Protein AF-A0A9P8G0B7-F1 (afdb_monomer_lite)

Structure (mmCIF, N/CA/C/O backbone):
data_AF-A0A9P8G0B7-F1
#
_entry.id   AF-A0A9P8G0B7-F1
#
loop_
_atom_site.group_PDB
_atom_site.id
_atom_site.type_symbol
_atom_site.label_atom_id
_atom_site.label_alt_id
_atom_site.label_comp_id
_atom_site.label_asym_id
_atom_site.label_entity_id
_atom_site.label_seq_id
_atom_site.pdbx_PDB_ins_code
_atom_site.Cartn_x
_atom_site.Cartn_y
_atom_site.Cartn_z
_atom_site.occupancy
_atom_site.B_iso_or_equiv
_atom_site.auth_seq_id
_atom_site.auth_comp_id
_atom_site.auth_asym_id
_atom_site.auth_atom_id
_atom_site.pdbx_PDB_model_num
ATOM 1 N N . MET A 1 1 ? -13.217 -4.165 30.197 1.00 53.03 1 MET A N 1
ATOM 2 C CA . MET A 1 1 ? -13.256 -5.219 29.160 1.00 53.03 1 MET A CA 1
ATOM 3 C C . MET A 1 1 ? -12.301 -4.813 28.051 1.00 53.03 1 MET A C 1
ATOM 5 O O . MET A 1 1 ? -12.336 -3.654 27.659 1.00 53.03 1 MET A O 1
ATOM 9 N N . SER A 1 2 ? -11.406 -5.694 27.603 1.00 69.19 2 SER A N 1
ATOM 10 C CA . SER A 1 2 ? -10.550 -5.412 26.444 1.00 69.19 2 SER A CA 1
ATOM 11 C C . SER A 1 2 ? -11.399 -5.455 25.176 1.00 69.19 2 SER A C 1
ATOM 13 O O . SER A 1 2 ? -12.037 -6.472 24.906 1.00 69.19 2 SER A O 1
ATOM 15 N N . SER A 1 3 ? -11.426 -4.368 24.407 1.00 84.19 3 SER A N 1
ATOM 16 C CA . SER A 1 3 ? -12.080 -4.363 23.096 1.00 84.19 3 SER A CA 1
ATOM 17 C C . SER A 1 3 ? -11.370 -5.341 22.157 1.00 84.19 3 SER A C 1
ATOM 19 O O . SER A 1 3 ? -10.137 -5.367 22.107 1.00 84.19 3 SER A O 1
ATOM 21 N N . ASN A 1 4 ? -12.148 -6.126 21.413 1.00 93.31 4 ASN A N 1
ATOM 22 C CA . ASN A 1 4 ? -11.648 -7.049 20.399 1.00 93.31 4 ASN A CA 1
ATOM 23 C C . ASN A 1 4 ? -11.944 -6.470 19.013 1.00 93.31 4 ASN A C 1
ATOM 25 O O . ASN A 1 4 ? -13.099 -6.188 18.697 1.00 93.31 4 ASN A O 1
ATOM 29 N N . TYR A 1 5 ? -10.908 -6.307 18.194 1.00 95.62 5 TYR A N 1
ATOM 30 C CA . TYR A 1 5 ? -11.020 -5.828 16.820 1.00 95.62 5 TYR A CA 1
ATOM 31 C C . TYR A 1 5 ? -10.616 -6.935 15.850 1.00 95.62 5 TYR A C 1
ATOM 33 O O . TYR A 1 5 ? -9.530 -7.506 15.966 1.00 95.62 5 TYR A O 1
ATOM 41 N N . ILE A 1 6 ? -11.477 -7.213 14.874 1.00 96.44 6 ILE A N 1
ATOM 42 C CA . ILE A 1 6 ? -11.182 -8.131 13.774 1.00 96.44 6 ILE A CA 1
ATOM 43 C C . ILE A 1 6 ? -10.944 -7.299 12.517 1.00 96.44 6 ILE A C 1
ATOM 45 O O . ILE A 1 6 ? -11.766 -6.461 12.152 1.00 96.44 6 ILE A O 1
ATOM 49 N N . ILE A 1 7 ? -9.816 -7.537 11.856 1.00 95.69 7 ILE A N 1
ATOM 50 C CA . ILE A 1 7 ? -9.450 -6.911 10.587 1.00 95.69 7 ILE A CA 1
ATOM 51 C C . ILE A 1 7 ? -9.528 -7.973 9.501 1.00 95.69 7 ILE A C 1
ATOM 53 O O . ILE A 1 7 ? -8.850 -8.998 9.578 1.00 95.69 7 ILE A O 1
ATOM 57 N N . LEU A 1 8 ? -10.340 -7.707 8.482 1.00 94.81 8 LEU A N 1
ATOM 58 C CA . LEU A 1 8 ? -10.469 -8.565 7.311 1.00 94.81 8 LEU A CA 1
ATOM 59 C C . LEU A 1 8 ? -9.550 -8.046 6.199 1.00 94.81 8 LEU A C 1
ATOM 61 O O . LEU A 1 8 ? -9.791 -6.988 5.621 1.00 94.81 8 LEU A O 1
ATOM 65 N N . GLY A 1 9 ? -8.496 -8.804 5.905 1.00 88.69 9 GLY A N 1
ATOM 66 C CA . GLY A 1 9 ? -7.496 -8.497 4.884 1.00 88.69 9 GLY A CA 1
ATOM 67 C C . GLY A 1 9 ? -6.169 -7.991 5.455 1.00 88.69 9 GLY A C 1
ATOM 68 O O . GLY A 1 9 ? -6.122 -7.063 6.258 1.00 88.69 9 GLY A O 1
ATOM 69 N N . ALA A 1 10 ? -5.067 -8.576 4.982 1.00 87.94 10 ALA A N 1
ATOM 70 C CA . ALA A 1 10 ? -3.701 -8.224 5.379 1.00 87.94 10 ALA A CA 1
ATOM 71 C C . ALA A 1 10 ? -2.973 -7.386 4.315 1.00 87.94 10 ALA A C 1
ATOM 73 O O . ALA A 1 10 ? -1.750 -7.405 4.224 1.00 87.94 10 ALA A O 1
ATOM 74 N N . GLY A 1 11 ? -3.720 -6.646 3.492 1.00 86.31 11 GLY A N 1
ATOM 75 C CA . GLY A 1 11 ? -3.125 -5.659 2.594 1.00 86.31 11 GLY A CA 1
ATOM 76 C C . GLY A 1 11 ? -2.693 -4.391 3.330 1.00 86.31 11 GLY A C 1
ATOM 77 O O . GLY A 1 11 ? -3.005 -4.213 4.508 1.00 86.31 11 GLY A O 1
ATOM 78 N N . VAL A 1 12 ? -2.033 -3.471 2.621 1.00 89.00 12 VAL A N 1
ATOM 79 C CA . VAL A 1 12 ? -1.516 -2.217 3.207 1.00 89.00 12 VAL A CA 1
ATOM 80 C C . VAL A 1 12 ? -2.553 -1.460 4.051 1.00 89.00 12 VAL A C 1
ATOM 82 O O . VAL A 1 12 ? -2.238 -1.025 5.152 1.00 89.00 12 VAL A O 1
ATOM 85 N N . ILE A 1 13 ? -3.807 -1.364 3.597 1.00 93.06 13 ILE A N 1
ATOM 86 C CA . ILE A 1 13 ? -4.880 -0.694 4.349 1.00 93.06 13 ILE A CA 1
ATOM 87 C C . ILE A 1 13 ? -5.195 -1.428 5.659 1.00 93.06 13 ILE A C 1
ATOM 89 O O . ILE A 1 13 ? -5.290 -0.797 6.713 1.00 93.06 13 ILE A O 1
ATOM 93 N N . GLY A 1 14 ? -5.329 -2.756 5.613 1.00 92.62 14 GLY A N 1
ATOM 94 C CA . GLY A 1 14 ? -5.649 -3.574 6.783 1.00 92.62 14 GLY A CA 1
ATOM 95 C C . GLY A 1 14 ? -4.531 -3.557 7.824 1.00 92.62 14 GLY A C 1
ATOM 96 O O . GLY A 1 14 ? -4.787 -3.313 9.002 1.00 92.62 14 GLY A O 1
ATOM 97 N N . LEU A 1 15 ? -3.276 -3.717 7.390 1.00 91.81 15 LEU A N 1
ATOM 98 C CA . LEU A 1 15 ? -2.115 -3.692 8.286 1.00 91.81 15 LEU A CA 1
ATOM 99 C C . LEU A 1 15 ? -1.885 -2.308 8.896 1.00 91.81 15 LEU A C 1
ATOM 101 O O . LEU A 1 15 ? -1.647 -2.203 10.097 1.00 91.81 15 LEU A O 1
ATOM 105 N N . THR A 1 16 ? -2.019 -1.238 8.113 1.00 94.06 16 THR A N 1
ATOM 106 C CA . THR A 1 16 ? -1.919 0.126 8.647 1.00 94.06 16 THR A CA 1
ATOM 107 C C . THR A 1 16 ? -3.057 0.434 9.621 1.00 94.06 16 THR A C 1
ATOM 109 O O . THR A 1 16 ? -2.824 1.051 10.659 1.00 94.06 16 THR A O 1
ATOM 112 N N . THR A 1 17 ? -4.270 -0.070 9.366 1.00 96.25 17 THR A N 1
ATOM 113 C CA . THR A 1 17 ? -5.387 0.026 10.322 1.00 96.25 17 THR A CA 1
ATOM 114 C C . THR A 1 17 ? -5.081 -0.720 11.621 1.00 96.25 17 THR A C 1
ATOM 116 O O . THR A 1 17 ? -5.352 -0.200 12.701 1.00 96.25 17 THR A O 1
ATOM 119 N N . ALA A 1 18 ? -4.451 -1.897 11.545 1.00 94.31 18 ALA A N 1
ATOM 120 C CA . ALA A 1 18 ? -4.008 -2.641 12.724 1.00 94.31 18 ALA A CA 1
ATOM 121 C C . ALA A 1 18 ? -3.001 -1.845 13.565 1.00 94.31 18 ALA A C 1
ATOM 123 O O . ALA A 1 18 ? -3.106 -1.810 14.792 1.00 94.31 18 ALA A O 1
ATOM 124 N N . LEU A 1 19 ? -2.041 -1.186 12.910 1.00 93.50 19 LEU A N 1
ATOM 125 C CA . LEU A 1 19 ? -1.044 -0.346 13.575 1.00 93.50 19 LEU A CA 1
ATOM 126 C C . LEU A 1 19 ? -1.683 0.875 14.243 1.00 93.50 19 LEU A C 1
ATOM 128 O O . LEU A 1 19 ? -1.360 1.182 15.391 1.00 93.50 19 LEU A O 1
ATOM 132 N N . GLU A 1 20 ? -2.618 1.537 13.565 1.00 95.19 20 GLU A N 1
ATOM 133 C CA . GLU A 1 20 ? -3.355 2.671 14.127 1.00 95.19 20 GLU A CA 1
ATOM 134 C C . GLU A 1 20 ? -4.206 2.244 15.336 1.00 95.19 20 GLU A C 1
ATOM 136 O O . GLU A 1 20 ? -4.153 2.882 16.391 1.00 95.19 20 GLU A O 1
ATOM 141 N N . LEU A 1 21 ? -4.924 1.118 15.239 1.00 93.88 21 LEU A N 1
ATOM 142 C CA . LEU A 1 21 ? -5.675 0.541 16.358 1.00 93.88 21 LEU A CA 1
ATOM 143 C C . LEU A 1 21 ? -4.764 0.209 17.540 1.00 93.88 21 LEU A C 1
ATOM 145 O O . LEU A 1 21 ? -5.082 0.576 18.669 1.00 93.88 21 LEU A O 1
ATOM 149 N N . ARG A 1 22 ? -3.615 -0.434 17.295 1.00 92.94 22 ARG A N 1
ATOM 150 C CA . ARG A 1 22 ? -2.640 -0.756 18.348 1.00 92.94 22 ARG A CA 1
ATOM 151 C C . ARG A 1 22 ? -2.104 0.508 19.016 1.00 92.94 22 ARG A C 1
ATOM 153 O O . ARG A 1 22 ? -1.918 0.506 20.229 1.00 92.94 22 ARG A O 1
ATOM 160 N N . SER A 1 23 ? -1.877 1.574 18.248 1.00 90.75 23 SER A N 1
ATOM 161 C CA . SER A 1 23 ? -1.390 2.851 18.773 1.00 90.75 23 SER A CA 1
ATOM 162 C C . SER A 1 23 ? -2.405 3.541 19.684 1.00 90.75 23 SER A C 1
ATOM 164 O O . SER A 1 23 ? -1.998 4.181 20.650 1.00 90.75 23 SER A O 1
ATOM 166 N N . ARG A 1 24 ? -3.707 3.455 19.383 1.00 91.94 24 ARG A N 1
ATOM 167 C CA . ARG A 1 24 ? -4.757 4.137 20.165 1.00 91.94 24 ARG A CA 1
ATOM 168 C C . ARG A 1 24 ? -5.366 3.283 21.268 1.00 91.94 24 ARG A C 1
ATOM 170 O O . ARG A 1 24 ? -5.800 3.809 22.287 1.00 91.94 24 ARG A O 1
ATOM 177 N N . PHE A 1 25 ? -5.393 1.972 21.070 1.00 92.69 25 PHE A N 1
ATOM 178 C CA . PHE A 1 25 ? -5.964 0.996 21.989 1.00 92.69 25 PHE A CA 1
ATOM 179 C C . PHE A 1 25 ? -4.909 -0.074 22.312 1.00 92.69 25 PHE A C 1
ATOM 181 O O . PHE A 1 25 ? -5.046 -1.227 21.890 1.00 92.69 25 PHE A O 1
ATOM 188 N N . PRO A 1 26 ? -3.846 0.268 23.064 1.00 90.25 26 PRO A N 1
ATOM 189 C CA . PRO A 1 26 ? -2.697 -0.618 23.284 1.00 90.25 26 PRO A CA 1
ATOM 190 C C . PRO A 1 26 ? -3.070 -1.945 23.957 1.00 90.25 26 PRO A C 1
ATOM 192 O O . PRO A 1 26 ? -2.433 -2.964 23.692 1.00 90.25 26 PRO A O 1
ATOM 195 N N . HIS A 1 27 ? -4.138 -1.946 24.761 1.00 92.00 27 HIS A N 1
ATOM 196 C CA . HIS A 1 27 ? -4.658 -3.115 25.478 1.00 92.00 27 HIS A CA 1
ATOM 197 C C . HIS A 1 27 ? -5.744 -3.893 24.718 1.00 92.00 27 HIS A C 1
ATOM 199 O O . HIS A 1 27 ? -6.325 -4.823 25.271 1.00 92.00 27 HIS A O 1
ATOM 205 N N . SER A 1 28 ? -6.057 -3.510 23.477 1.00 91.88 28 SER A N 1
ATOM 206 C CA . SER A 1 28 ? -7.007 -4.260 22.651 1.00 91.88 28 SER A CA 1
ATOM 207 C C . SER A 1 28 ? -6.381 -5.530 22.073 1.00 91.88 28 SER A C 1
ATOM 209 O O . SER A 1 28 ? -5.167 -5.604 21.823 1.00 91.88 28 SER A O 1
ATOM 211 N N . THR A 1 29 ? -7.231 -6.525 21.827 1.00 95.06 29 THR A N 1
ATOM 212 C CA . THR A 1 29 ? -6.875 -7.685 21.007 1.00 95.06 29 THR A CA 1
ATOM 213 C C . THR A 1 29 ? -7.195 -7.349 19.561 1.00 95.06 29 THR A C 1
ATOM 215 O O . THR A 1 29 ? -8.313 -6.939 19.251 1.00 95.06 29 THR A O 1
ATOM 218 N N . ILE A 1 30 ? -6.213 -7.509 18.677 1.00 95.19 30 ILE A N 1
ATOM 219 C CA . ILE A 1 30 ? -6.364 -7.252 17.244 1.00 95.19 30 ILE A CA 1
ATOM 220 C C . ILE A 1 30 ? -6.083 -8.561 16.521 1.00 95.19 30 ILE A C 1
ATOM 222 O O . ILE A 1 30 ? -4.962 -9.067 16.584 1.00 95.19 30 ILE A O 1
ATOM 226 N N . THR A 1 31 ? -7.093 -9.086 15.838 1.00 95.25 31 THR A N 1
ATOM 227 C CA . THR A 1 31 ? -7.001 -10.314 15.048 1.00 95.25 31 THR A CA 1
ATOM 228 C C . THR A 1 31 ? -7.092 -9.960 13.574 1.00 95.25 31 THR A C 1
ATOM 230 O O . THR A 1 31 ? -8.053 -9.325 13.146 1.00 95.25 31 THR A O 1
ATOM 233 N N . ILE A 1 32 ? -6.100 -10.373 12.789 1.00 92.50 32 ILE A N 1
ATOM 234 C CA . ILE A 1 32 ? -6.101 -10.195 11.335 1.00 92.50 32 ILE A CA 1
ATOM 235 C C . ILE A 1 32 ? -6.491 -11.529 10.708 1.00 92.50 32 ILE A C 1
ATOM 237 O O . ILE A 1 32 ? -5.832 -12.539 10.942 1.00 92.50 32 ILE A O 1
ATOM 241 N N . ILE A 1 33 ? -7.556 -11.522 9.912 1.00 93.81 33 ILE A N 1
ATOM 242 C CA . ILE A 1 33 ? -8.016 -12.671 9.135 1.00 93.81 33 ILE A CA 1
ATOM 243 C C . ILE A 1 33 ? -7.852 -12.309 7.666 1.00 93.81 33 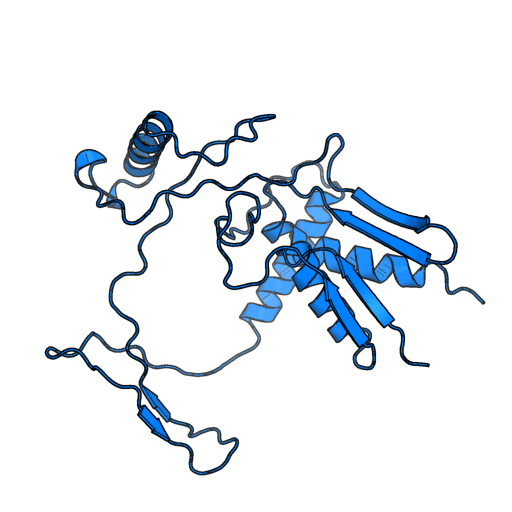ILE A C 1
ATOM 245 O O . ILE A 1 33 ? -8.423 -11.330 7.188 1.00 93.81 33 ILE A O 1
ATOM 249 N N . ALA A 1 34 ? -7.055 -13.080 6.939 1.00 90.88 34 ALA A N 1
ATOM 250 C CA . ALA A 1 34 ? -6.794 -12.833 5.532 1.00 90.88 34 ALA A CA 1
ATOM 251 C C . ALA A 1 34 ? -6.522 -14.144 4.799 1.00 90.88 34 ALA A C 1
ATOM 253 O O . ALA A 1 34 ? -6.026 -15.098 5.392 1.00 90.88 34 ALA A O 1
ATOM 254 N N . ARG A 1 35 ? -6.820 -14.163 3.496 1.00 89.00 35 ARG A N 1
ATOM 255 C CA . ARG A 1 35 ? -6.457 -15.276 2.607 1.00 89.00 35 ARG A CA 1
ATOM 256 C C . ARG A 1 35 ? -4.941 -15.395 2.422 1.00 89.00 35 ARG A C 1
ATOM 258 O O . ARG A 1 35 ? -4.442 -16.501 2.279 1.00 89.00 35 ARG A O 1
ATOM 265 N N . PHE A 1 36 ? -4.250 -14.257 2.428 1.00 84.31 36 PHE A N 1
ATOM 266 C CA . PHE A 1 36 ? -2.805 -14.136 2.250 1.00 84.31 36 PHE A CA 1
ATOM 267 C C . PHE A 1 36 ? -2.236 -13.199 3.312 1.00 84.31 36 PHE A C 1
ATOM 269 O O . PHE A 1 36 ? -2.905 -12.242 3.713 1.00 84.31 36 PHE A O 1
ATOM 276 N N . LEU A 1 37 ? -1.010 -13.462 3.744 1.00 83.12 37 LEU A N 1
ATOM 277 C CA . LEU A 1 37 ? -0.269 -12.717 4.753 1.00 83.12 37 LEU A CA 1
ATOM 278 C C . LEU A 1 37 ? 1.019 -12.118 4.161 1.00 83.12 37 LEU A C 1
ATOM 280 O O . LEU A 1 37 ? 1.443 -12.481 3.062 1.00 83.12 37 LEU A O 1
ATOM 284 N N . PRO A 1 38 ? 1.669 -11.159 4.850 1.00 76.38 38 PRO A N 1
ATOM 285 C CA . PRO A 1 38 ? 2.981 -10.667 4.440 1.00 76.38 38 PRO A CA 1
ATOM 286 C C . PRO A 1 38 ? 3.981 -11.812 4.233 1.00 76.38 38 PRO A C 1
ATOM 288 O O . PRO A 1 38 ? 4.254 -12.570 5.158 1.00 76.38 38 PRO A O 1
ATOM 291 N N . GLY A 1 39 ? 4.531 -11.909 3.022 1.00 73.00 39 GLY A N 1
ATOM 292 C CA . GLY A 1 39 ? 5.408 -13.006 2.599 1.00 73.00 39 GLY A CA 1
ATOM 293 C C . GLY A 1 39 ? 4.811 -13.847 1.470 1.00 73.00 39 GLY A C 1
ATOM 294 O O . GLY A 1 39 ? 5.564 -14.319 0.619 1.00 73.00 39 GLY A O 1
ATOM 295 N N . ASP A 1 40 ? 3.482 -13.945 1.400 1.00 72.44 40 ASP A N 1
ATOM 296 C CA . ASP A 1 40 ? 2.787 -14.648 0.321 1.00 72.44 40 ASP A CA 1
ATOM 297 C C . ASP A 1 40 ? 2.840 -13.858 -0.992 1.00 72.44 40 ASP A C 1
ATOM 299 O O . ASP A 1 40 ? 2.918 -12.624 -1.002 1.00 72.44 40 ASP A O 1
ATOM 303 N N . ARG A 1 41 ? 2.772 -14.575 -2.118 1.00 75.62 41 ARG A N 1
ATOM 304 C CA . ARG A 1 41 ? 2.745 -14.005 -3.470 1.00 75.62 41 ARG A CA 1
ATOM 305 C C . ARG A 1 41 ? 1.587 -14.607 -4.254 1.00 75.62 41 ARG A C 1
ATOM 307 O O . ARG A 1 41 ? 1.567 -15.810 -4.477 1.00 75.62 41 ARG A O 1
ATOM 314 N N . ASP A 1 42 ? 0.653 -13.762 -4.673 1.00 80.00 42 ASP A N 1
ATOM 315 C CA . ASP A 1 42 ? -0.507 -14.144 -5.483 1.00 80.00 42 ASP A CA 1
ATOM 316 C C . ASP A 1 42 ? -0.994 -12.924 -6.278 1.00 80.00 42 ASP A C 1
ATOM 318 O O . ASP A 1 42 ? -0.908 -11.798 -5.782 1.00 80.00 42 ASP A O 1
ATOM 322 N N . ALA A 1 43 ? -1.500 -13.110 -7.498 1.00 76.06 43 ALA A N 1
ATOM 323 C CA . ALA A 1 43 ? -1.964 -12.001 -8.341 1.00 76.06 43 ALA A CA 1
ATOM 324 C C . ALA A 1 43 ? -3.154 -11.235 -7.725 1.00 76.06 43 ALA A C 1
ATOM 326 O O . ALA A 1 43 ? -3.305 -10.023 -7.916 1.00 76.06 43 ALA A O 1
ATOM 327 N N . THR A 1 44 ? -3.977 -11.923 -6.929 1.00 81.56 44 THR A N 1
ATOM 328 C CA . THR A 1 44 ? -5.112 -11.345 -6.194 1.00 81.56 44 THR A CA 1
ATOM 329 C C . THR A 1 44 ? -4.701 -10.719 -4.857 1.00 81.56 44 THR A C 1
ATOM 331 O O . THR A 1 44 ? -5.497 -10.022 -4.224 1.00 81.56 44 THR A O 1
ATOM 334 N N . TYR A 1 45 ? -3.443 -10.897 -4.441 1.00 80.62 45 TYR A N 1
ATOM 335 C CA . TYR A 1 45 ? -2.840 -10.199 -3.314 1.00 80.62 45 TYR A CA 1
ATOM 336 C C . TYR A 1 45 ? -1.907 -9.102 -3.824 1.00 80.62 45 TYR A C 1
ATOM 338 O O . TYR A 1 45 ? -0.720 -9.308 -4.009 1.00 80.62 45 TYR A O 1
ATOM 346 N N . THR A 1 46 ? -2.431 -7.898 -4.046 1.00 72.81 46 THR A N 1
ATOM 347 C CA . THR A 1 46 ? -1.704 -6.792 -4.707 1.00 72.81 46 THR A CA 1
ATOM 348 C C . THR A 1 46 ? -0.518 -6.241 -3.908 1.00 72.81 46 THR A C 1
ATOM 350 O O . THR A 1 46 ? 0.337 -5.550 -4.458 1.00 72.81 46 THR A O 1
ATOM 353 N N . SER A 1 47 ? -0.481 -6.482 -2.596 1.00 72.81 47 SER A N 1
ATOM 354 C CA . SER A 1 47 ? 0.445 -5.797 -1.679 1.00 72.81 47 SER A CA 1
ATOM 355 C C . SER A 1 47 ? 1.934 -6.051 -1.962 1.00 72.81 47 SER A C 1
ATOM 357 O O . SER A 1 47 ? 2.696 -5.095 -1.852 1.00 72.81 47 SER A O 1
ATOM 359 N N . PRO A 1 48 ? 2.376 -7.255 -2.377 1.00 64.88 48 PRO A N 1
ATOM 360 C CA . PRO A 1 48 ? 3.759 -7.510 -2.787 1.00 64.88 48 PRO A CA 1
ATOM 361 C C . PRO A 1 48 ? 4.140 -6.897 -4.145 1.00 64.88 48 PRO A C 1
ATOM 363 O O . PRO A 1 48 ? 5.325 -6.831 -4.456 1.00 64.88 48 PRO A O 1
ATOM 366 N N . TRP A 1 49 ? 3.162 -6.481 -4.960 1.00 64.81 49 TRP A N 1
ATOM 367 C CA . TRP A 1 49 ? 3.377 -6.026 -6.343 1.00 64.81 49 TRP A CA 1
ATOM 368 C C . TRP A 1 49 ? 3.316 -4.505 -6.509 1.00 64.81 49 TRP A C 1
ATOM 370 O O . TRP A 1 49 ? 3.777 -3.967 -7.514 1.00 64.81 49 TRP A O 1
ATOM 380 N N . ALA A 1 50 ? 2.714 -3.792 -5.556 1.00 64.31 50 ALA A N 1
ATOM 381 C CA . ALA A 1 50 ? 2.560 -2.347 -5.638 1.00 64.31 50 ALA A CA 1
ATOM 382 C C . ALA A 1 50 ? 3.913 -1.634 -5.477 1.00 64.31 50 ALA A C 1
ATOM 384 O O . ALA A 1 50 ? 4.653 -1.903 -4.537 1.00 64.31 50 ALA A O 1
ATOM 385 N N . GLY A 1 51 ? 4.195 -0.646 -6.334 1.00 58.88 51 GLY A N 1
ATOM 386 C CA . GLY A 1 51 ? 5.450 0.123 -6.308 1.00 58.88 51 GLY A CA 1
ATOM 387 C C . GLY A 1 51 ? 5.670 0.999 -5.066 1.00 58.88 51 GLY A C 1
ATOM 388 O O . GLY A 1 51 ? 6.690 1.671 -4.990 1.00 58.88 51 GLY A O 1
ATOM 389 N N . ALA A 1 52 ? 4.722 1.012 -4.116 1.00 67.56 52 ALA A N 1
ATOM 390 C CA . ALA A 1 52 ? 4.808 1.701 -2.822 1.00 67.56 52 ALA A CA 1
ATOM 391 C C . ALA A 1 52 ? 5.311 3.162 -2.895 1.00 67.56 52 ALA A C 1
ATOM 393 O O . ALA A 1 52 ? 6.016 3.637 -2.007 1.00 67.56 52 ALA A O 1
ATOM 394 N N . ASN A 1 53 ? 4.933 3.883 -3.955 1.00 66.69 53 ASN A N 1
ATOM 395 C CA . ASN A 1 53 ? 5.233 5.302 -4.124 1.00 66.69 53 ASN A CA 1
ATOM 396 C C . ASN A 1 53 ? 4.219 6.160 -3.343 1.00 66.69 53 ASN A C 1
ATOM 398 O O . ASN A 1 53 ? 3.037 5.815 -3.263 1.00 66.69 53 ASN A O 1
ATOM 402 N N . TRP A 1 54 ? 4.676 7.287 -2.797 1.00 75.81 54 TRP A N 1
ATOM 403 C CA . TRP A 1 54 ? 3.806 8.368 -2.355 1.00 75.81 54 TRP A CA 1
ATOM 404 C C . TRP A 1 54 ? 3.846 9.504 -3.388 1.00 75.81 54 TRP A C 1
ATOM 406 O O . TRP A 1 54 ? 4.821 10.246 -3.474 1.00 75.81 54 TRP A O 1
ATOM 416 N N . LEU A 1 55 ? 2.770 9.629 -4.166 1.00 70.12 55 LEU A N 1
ATOM 417 C CA . LEU A 1 55 ? 2.516 10.738 -5.084 1.00 70.12 55 LEU A CA 1
ATOM 418 C C . LEU A 1 55 ? 1.008 10.999 -5.091 1.00 70.12 55 LEU A C 1
ATOM 420 O O . LEU A 1 55 ? 0.246 10.181 -5.609 1.00 70.12 55 LEU A O 1
ATOM 424 N N . SER A 1 56 ? 0.562 12.114 -4.506 1.00 73.06 56 SER A N 1
ATOM 425 C CA . SER A 1 56 ? -0.858 12.475 -4.580 1.00 73.06 56 SER A CA 1
ATOM 426 C C . SER A 1 56 ? -1.249 12.709 -6.039 1.00 73.06 56 SER A C 1
ATOM 428 O O . SER A 1 56 ? -0.643 13.533 -6.721 1.00 73.06 56 SER A O 1
ATOM 430 N N . VAL A 1 57 ? -2.260 11.978 -6.508 1.00 70.56 57 VAL A N 1
ATOM 431 C CA . VAL A 1 57 ? -2.902 12.199 -7.818 1.00 70.56 57 VAL A CA 1
ATOM 432 C C . VAL A 1 57 ? -4.267 12.877 -7.671 1.00 70.56 57 VAL A C 1
ATOM 434 O O . VAL A 1 57 ? -4.914 13.188 -8.669 1.00 70.56 57 VAL A O 1
ATOM 437 N N . ALA A 1 58 ? -4.716 13.091 -6.429 1.00 78.75 58 ALA A N 1
ATOM 438 C CA . ALA A 1 58 ? -5.893 13.889 -6.129 1.00 78.75 58 ALA A CA 1
ATOM 439 C C . ALA A 1 58 ? -5.578 15.371 -6.367 1.00 78.75 58 ALA A C 1
ATOM 441 O O . ALA A 1 58 ? -4.504 15.849 -6.003 1.00 78.75 58 ALA A O 1
ATOM 442 N N . THR A 1 59 ? -6.512 16.068 -7.010 1.00 81.12 59 THR A N 1
ATOM 443 C CA . THR A 1 59 ? -6.390 17.486 -7.397 1.00 81.12 59 THR A CA 1
ATOM 444 C C . THR A 1 59 ? -7.648 18.286 -7.054 1.00 81.12 59 THR A C 1
ATOM 446 O O . THR A 1 59 ? -7.797 19.435 -7.461 1.00 81.12 59 THR A O 1
ATOM 449 N N . ASP A 1 60 ? -8.576 17.672 -6.319 1.00 83.31 60 ASP A N 1
ATOM 450 C CA . ASP A 1 60 ? -9.914 18.189 -6.054 1.00 83.31 60 ASP A CA 1
ATOM 451 C C . ASP A 1 60 ? -10.083 18.739 -4.630 1.00 83.31 60 ASP A C 1
ATOM 453 O O . ASP A 1 60 ? -11.191 19.132 -4.267 1.00 83.31 60 ASP A O 1
ATOM 457 N N . ASN A 1 61 ? -9.023 18.768 -3.806 1.00 82.62 61 ASN A N 1
ATOM 458 C CA . ASN A 1 61 ? -9.099 19.057 -2.367 1.00 82.62 61 ASN A CA 1
ATOM 459 C C . ASN A 1 61 ? -10.095 18.152 -1.620 1.00 82.62 61 ASN A C 1
ATOM 461 O O . ASN A 1 61 ? -10.592 18.494 -0.542 1.00 82.62 61 ASN A O 1
ATOM 465 N N . GLY A 1 62 ? -10.408 16.992 -2.198 1.00 87.50 62 GLY A N 1
ATOM 466 C CA . GLY A 1 62 ? -11.394 16.063 -1.688 1.00 87.50 62 GLY A CA 1
ATOM 467 C C . GLY A 1 62 ? -10.869 15.193 -0.549 1.00 87.50 62 GLY A C 1
ATOM 468 O O . GLY A 1 62 ? -9.763 15.341 -0.020 1.00 87.50 62 GLY A O 1
ATOM 469 N N . ARG A 1 63 ? -11.687 14.205 -0.174 1.00 91.25 63 ARG A N 1
ATOM 470 C CA . ARG A 1 63 ? -11.380 13.259 0.912 1.00 91.25 63 ARG A CA 1
ATOM 471 C C . ARG A 1 63 ? -10.061 12.510 0.678 1.00 91.25 63 ARG A C 1
ATOM 473 O O . ARG A 1 63 ? -9.312 12.300 1.628 1.00 91.25 63 ARG A O 1
ATOM 480 N N . GLN A 1 64 ? -9.763 12.173 -0.580 1.00 87.56 64 GLN A N 1
ATOM 481 C CA . GLN A 1 64 ? -8.528 11.489 -0.965 1.00 87.56 64 GLN A CA 1
ATOM 482 C C . GLN A 1 64 ? -7.283 12.330 -0.657 1.00 87.56 64 GLN A C 1
ATOM 484 O O . GLN A 1 64 ? -6.338 11.823 -0.062 1.00 87.56 64 GLN A O 1
ATOM 489 N N . GLU A 1 65 ? -7.293 13.622 -0.984 1.00 87.50 65 GLU A N 1
ATOM 490 C CA . GLU A 1 65 ? -6.150 14.510 -0.742 1.00 87.50 65 GLU A CA 1
ATOM 491 C C . GLU A 1 65 ? -5.870 14.689 0.760 1.00 87.50 65 GLU A C 1
ATOM 493 O O . GLU A 1 65 ? -4.720 14.712 1.206 1.00 87.50 65 GLU A O 1
ATOM 498 N N . SER A 1 66 ? -6.928 14.724 1.579 1.00 90.56 66 SER A N 1
ATOM 499 C CA . SER A 1 66 ? -6.797 14.720 3.040 1.00 90.56 66 SER A CA 1
ATOM 500 C C . SER A 1 66 ? -6.106 13.450 3.549 1.00 90.56 66 SER A C 1
ATOM 502 O O . SER A 1 66 ? -5.199 13.530 4.387 1.00 90.56 66 SER A O 1
ATOM 504 N N . TRP A 1 67 ? -6.483 12.277 3.025 1.00 93.06 67 TRP A N 1
ATOM 505 C CA . TRP A 1 67 ? -5.831 11.014 3.378 1.00 93.06 67 TRP A CA 1
ATOM 506 C C . TRP A 1 67 ? -4.369 10.968 2.952 1.00 93.06 67 TRP A C 1
ATOM 508 O O . TRP A 1 67 ? -3.519 10.546 3.743 1.00 93.06 67 TRP A O 1
ATOM 518 N N . ASP A 1 68 ? -4.073 11.432 1.742 1.00 85.88 68 ASP A N 1
ATOM 519 C CA . ASP A 1 68 ? -2.720 11.467 1.200 1.00 85.88 68 ASP A CA 1
ATOM 520 C C . ASP A 1 68 ? -1.828 12.377 2.062 1.00 85.88 68 ASP A C 1
ATOM 522 O O . ASP A 1 68 ? -0.731 11.968 2.456 1.00 85.88 68 ASP A O 1
ATOM 526 N N . ARG A 1 69 ? -2.328 13.554 2.480 1.00 87.06 69 ARG A N 1
ATOM 527 C CA . ARG A 1 69 ? -1.618 14.479 3.384 1.00 87.06 69 ARG A CA 1
ATOM 528 C C . ARG A 1 69 ? -1.319 13.860 4.749 1.00 87.06 69 ARG A C 1
ATOM 530 O O . ARG A 1 69 ? -0.191 13.956 5.233 1.00 87.06 69 ARG A O 1
ATOM 537 N N . ILE A 1 70 ? -2.314 13.237 5.389 1.00 91.25 70 ILE A N 1
ATOM 538 C CA . ILE A 1 70 ? -2.127 12.561 6.687 1.00 91.25 70 ILE A CA 1
ATOM 539 C C . ILE A 1 70 ? -1.058 11.475 6.558 1.00 91.25 70 ILE A C 1
ATOM 541 O O . ILE A 1 70 ? -0.174 11.360 7.409 1.00 91.25 70 ILE A O 1
ATOM 545 N N . THR A 1 71 ? -1.114 10.712 5.469 1.00 88.56 71 THR A N 1
ATOM 546 C CA . THR A 1 71 ? -0.171 9.629 5.210 1.00 88.56 71 THR A CA 1
ATOM 547 C C . THR A 1 71 ? 1.244 10.139 4.983 1.00 88.56 71 THR A C 1
ATOM 549 O O . THR A 1 71 ? 2.174 9.603 5.582 1.00 88.56 71 THR A O 1
ATOM 552 N N . TYR A 1 72 ? 1.416 11.221 4.222 1.00 84.75 72 TYR A N 1
ATOM 553 C CA . TYR A 1 72 ? 2.715 11.863 4.029 1.00 84.75 72 TYR A CA 1
ATOM 554 C C . TYR A 1 72 ? 3.359 12.280 5.349 1.00 84.75 72 TYR A C 1
ATOM 556 O O . TYR A 1 72 ? 4.499 11.918 5.635 1.00 84.75 72 TYR A O 1
ATOM 564 N N . LEU A 1 73 ? 2.610 12.997 6.192 1.00 84.88 73 LEU A N 1
ATOM 565 C CA . LEU A 1 73 ? 3.100 13.459 7.491 1.00 84.88 73 LEU A CA 1
ATOM 566 C C . LEU A 1 73 ? 3.461 12.284 8.402 1.00 84.88 73 LEU A C 1
ATOM 568 O O . LEU A 1 73 ? 4.461 12.336 9.122 1.00 84.88 73 LEU A O 1
ATOM 572 N N . LYS A 1 74 ? 2.683 11.199 8.344 1.00 85.38 74 LYS A N 1
ATOM 573 C CA . LYS A 1 74 ? 2.962 9.985 9.107 1.00 85.38 74 LYS A CA 1
ATOM 574 C C . LYS A 1 74 ? 4.219 9.272 8.613 1.00 85.38 74 LYS A C 1
ATOM 576 O O . LYS A 1 74 ? 5.051 8.898 9.435 1.00 85.38 74 LYS A O 1
ATOM 581 N N . PHE A 1 75 ? 4.416 9.141 7.303 1.00 82.44 75 PHE A N 1
ATOM 582 C CA . PHE A 1 75 ? 5.667 8.622 6.747 1.00 82.44 75 PHE A CA 1
ATOM 583 C C . PHE A 1 75 ? 6.855 9.516 7.093 1.00 82.44 75 PHE A C 1
ATOM 585 O O . PHE A 1 75 ? 7.898 9.001 7.483 1.00 82.44 75 PHE A O 1
ATOM 592 N N . GLN A 1 76 ? 6.692 10.839 7.063 1.00 74.88 76 GLN A N 1
ATOM 593 C CA . GLN A 1 76 ? 7.726 11.773 7.495 1.00 74.88 76 GLN A CA 1
ATOM 594 C C . GLN A 1 76 ? 8.070 11.588 8.983 1.00 74.88 76 GLN A C 1
ATOM 596 O O . GLN A 1 76 ? 9.239 11.659 9.355 1.00 74.88 76 GLN A O 1
ATOM 601 N N . GLN A 1 77 ? 7.079 11.320 9.841 1.00 76.94 77 GLN A N 1
ATOM 602 C CA . GLN A 1 77 ? 7.298 10.982 11.250 1.00 76.94 77 GLN A CA 1
ATOM 603 C C . GLN A 1 77 ? 8.068 9.662 11.401 1.00 76.94 77 GLN A C 1
ATOM 605 O O . GLN A 1 77 ? 9.051 9.617 12.138 1.00 76.94 77 GLN A O 1
ATOM 610 N N . LEU A 1 78 ? 7.648 8.605 10.699 1.00 75.50 78 LEU A N 1
ATOM 611 C CA . LEU A 1 78 ? 8.295 7.287 10.736 1.00 75.50 78 LEU A CA 1
ATOM 612 C C . LEU A 1 78 ? 9.729 7.336 10.186 1.00 75.50 78 LEU A C 1
ATOM 614 O O . LEU A 1 78 ? 10.625 6.703 10.734 1.00 75.50 78 LEU A O 1
ATOM 618 N N . ALA A 1 79 ? 9.976 8.146 9.156 1.00 67.69 79 ALA A N 1
ATOM 619 C CA . ALA A 1 79 ? 11.315 8.398 8.630 1.00 67.69 79 ALA A CA 1
ATOM 620 C C . ALA A 1 79 ? 12.2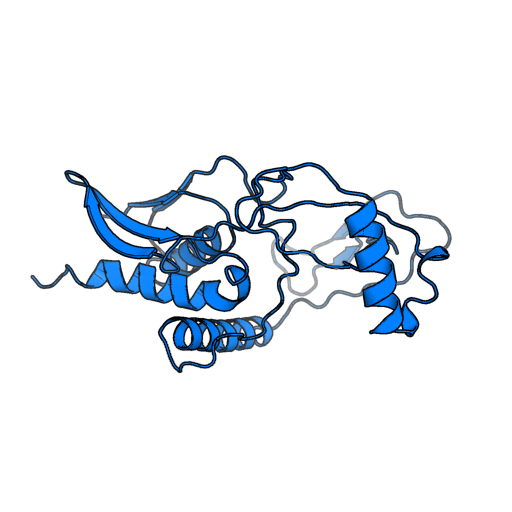02 9.174 9.624 1.00 67.69 79 ALA A C 1
ATOM 622 O O . ALA A 1 79 ? 13.422 9.017 9.621 1.00 67.69 79 ALA A O 1
ATOM 623 N N . LYS A 1 80 ? 11.602 10.011 10.484 1.00 56.91 80 LYS A N 1
ATOM 624 C CA . LYS A 1 80 ? 12.300 10.789 11.523 1.00 56.91 80 LYS A CA 1
ATOM 625 C C . LYS A 1 80 ? 12.555 10.001 12.813 1.00 56.91 80 LYS A C 1
ATOM 627 O O . LYS A 1 80 ? 13.453 10.386 13.563 1.00 56.91 80 LYS A O 1
ATOM 632 N N . SER A 1 81 ? 11.821 8.919 13.095 1.00 48.28 81 SER A N 1
ATOM 633 C CA . SER A 1 81 ? 12.127 8.037 14.229 1.00 48.28 81 SER A CA 1
ATOM 634 C C . SER A 1 81 ? 13.411 7.242 13.947 1.00 48.28 81 SER A C 1
ATOM 636 O O . SER A 1 81 ? 13.398 6.238 13.241 1.00 48.28 81 SER A O 1
ATOM 638 N N . LYS A 1 82 ? 14.542 7.734 14.460 1.00 48.78 82 LYS A N 1
ATOM 639 C CA . LYS A 1 82 ? 15.878 7.116 14.391 1.00 48.78 82 LYS A CA 1
ATOM 640 C C . LYS A 1 82 ? 16.034 6.043 15.491 1.00 48.78 82 LYS A C 1
ATOM 642 O O . LYS A 1 82 ? 15.441 6.196 16.548 1.00 48.78 82 LYS A O 1
ATOM 647 N N . GLN A 1 83 ? 16.850 4.989 15.401 1.00 42.62 83 GLN A N 1
ATOM 648 C CA . GLN A 1 83 ? 17.696 4.432 14.339 1.00 42.62 83 GLN A CA 1
ATOM 649 C C . GLN A 1 83 ? 18.311 3.121 14.859 1.00 42.62 83 GLN A C 1
ATOM 651 O O . GLN A 1 83 ? 18.687 3.040 16.025 1.00 42.62 83 GLN A O 1
ATOM 656 N N . GLY A 1 84 ? 18.522 2.147 13.976 1.00 37.44 84 GLY A N 1
ATOM 657 C CA . GLY A 1 84 ? 19.614 1.180 14.112 1.00 37.44 84 GLY A CA 1
ATOM 658 C C . GLY A 1 84 ? 20.701 1.533 13.096 1.00 37.44 84 GLY A C 1
ATOM 659 O O . GLY A 1 84 ? 20.370 1.887 11.963 1.00 37.44 84 GLY A O 1
ATOM 660 N N . GLN A 1 85 ? 21.978 1.477 13.480 1.00 35.00 85 GLN A N 1
ATOM 661 C CA . GLN A 1 85 ? 23.086 1.631 12.537 1.00 35.00 85 GLN A CA 1
ATOM 662 C C . GLN A 1 85 ? 23.503 0.247 12.042 1.00 35.00 85 GLN A C 1
ATOM 664 O O . GLN A 1 85 ? 23.909 -0.605 12.827 1.00 35.00 85 GLN A O 1
ATOM 669 N N . ILE A 1 86 ? 23.377 0.032 10.736 1.00 36.22 86 ILE A N 1
ATOM 670 C CA . ILE A 1 86 ? 23.853 -1.169 10.049 1.00 36.22 86 ILE A CA 1
ATOM 671 C C . ILE A 1 86 ? 24.931 -0.764 9.053 1.00 36.22 86 ILE A C 1
ATOM 673 O O . ILE A 1 86 ? 24.832 0.292 8.431 1.00 36.22 86 ILE A O 1
ATOM 677 N N . MET A 1 87 ? 25.957 -1.596 8.902 1.00 33.41 87 MET A N 1
ATOM 678 C CA . MET A 1 87 ? 26.975 -1.429 7.870 1.00 33.41 87 MET A CA 1
ATOM 679 C C . MET A 1 87 ? 26.760 -2.513 6.818 1.00 33.41 87 MET A C 1
ATOM 681 O O . MET A 1 87 ? 26.883 -3.701 7.111 1.00 33.41 87 MET A O 1
ATOM 685 N N . LEU A 1 88 ? 26.401 -2.101 5.604 1.00 36.94 88 LEU A N 1
ATOM 686 C CA . LEU A 1 88 ? 26.399 -2.976 4.439 1.00 36.94 88 LEU A CA 1
ATOM 687 C C . LEU A 1 88 ? 27.757 -2.827 3.751 1.00 36.94 88 LEU A C 1
ATOM 689 O O . LEU A 1 88 ? 28.134 -1.719 3.380 1.00 36.94 88 LEU A O 1
ATOM 693 N N . VAL A 1 89 ? 28.485 -3.931 3.611 1.00 35.16 89 VAL A N 1
ATOM 694 C CA . VAL A 1 89 ? 29.771 -3.992 2.904 1.00 35.16 89 VAL A CA 1
ATOM 695 C C . VAL A 1 89 ? 29.605 -4.776 1.602 1.00 35.16 89 VAL A C 1
ATOM 697 O O . VAL A 1 89 ? 28.657 -5.555 1.467 1.00 35.16 89 VAL A O 1
ATOM 700 N N . GLU A 1 90 ? 30.498 -4.559 0.635 1.00 40.69 90 GLU A N 1
ATOM 701 C CA . GLU A 1 90 ? 30.514 -5.317 -0.622 1.00 40.69 90 GLU A CA 1
ATOM 702 C C . GLU A 1 90 ? 30.620 -6.830 -0.363 1.00 40.69 90 GLU A C 1
ATOM 704 O O . GLU A 1 90 ? 31.145 -7.268 0.666 1.00 40.69 90 GLU A O 1
ATOM 709 N N . SER A 1 91 ? 30.105 -7.639 -1.297 1.00 46.69 91 SER A N 1
ATOM 710 C CA . SER A 1 91 ? 30.216 -9.094 -1.194 1.00 46.69 91 SER A CA 1
ATOM 711 C C . SER A 1 91 ? 31.697 -9.491 -1.124 1.00 46.69 91 SER A C 1
ATOM 713 O O . SER A 1 91 ? 32.460 -9.132 -2.022 1.00 46.69 91 SER A O 1
ATOM 715 N N . PRO A 1 92 ? 32.134 -10.226 -0.085 1.00 48.31 92 PRO A N 1
ATOM 716 C CA . PRO A 1 92 ? 33.510 -10.692 -0.021 1.00 48.31 92 PRO A CA 1
ATOM 717 C C . PRO A 1 92 ? 33.813 -11.597 -1.221 1.00 48.31 92 PRO A C 1
ATOM 719 O O . PRO A 1 92 ? 32.929 -12.302 -1.709 1.00 48.31 92 PRO A O 1
ATOM 722 N N . LYS A 1 93 ? 35.076 -11.603 -1.677 1.00 54.03 93 LYS A N 1
ATOM 723 C CA . LYS A 1 93 ? 35.525 -12.373 -2.859 1.00 54.03 93 LYS A CA 1
ATOM 724 C C . LYS A 1 93 ? 35.100 -13.848 -2.821 1.00 54.03 93 LYS A C 1
ATOM 726 O O . LYS A 1 93 ? 34.844 -14.434 -3.866 1.00 54.03 93 LYS A O 1
ATOM 731 N N . THR A 1 94 ? 34.994 -14.423 -1.623 1.00 59.75 94 THR A N 1
ATOM 732 C CA . THR A 1 94 ? 34.393 -15.738 -1.391 1.00 59.75 94 THR A CA 1
ATOM 733 C C . THR A 1 94 ? 33.019 -15.559 -0.737 1.00 59.75 94 THR A C 1
ATOM 735 O O . THR A 1 94 ? 32.952 -14.944 0.332 1.00 59.75 94 THR A O 1
ATOM 738 N N . PRO A 1 95 ? 31.932 -16.107 -1.314 1.00 57.56 95 PRO A N 1
ATOM 739 C CA . PRO A 1 95 ? 30.592 -15.966 -0.755 1.00 57.56 95 PRO A CA 1
ATOM 740 C C . PRO A 1 95 ? 30.491 -16.500 0.677 1.00 57.56 95 PRO A C 1
ATOM 742 O O . PRO A 1 95 ? 30.884 -17.631 0.972 1.00 57.56 95 PRO A O 1
ATOM 745 N N . MET A 1 96 ? 29.916 -15.698 1.574 1.00 47.19 96 MET A N 1
ATOM 746 C CA . MET A 1 96 ? 29.600 -16.152 2.927 1.00 47.19 96 MET A CA 1
ATOM 747 C C . MET A 1 96 ? 28.395 -17.097 2.888 1.00 47.19 96 MET A C 1
ATOM 749 O O . MET A 1 96 ? 27.316 -16.710 2.452 1.00 47.19 96 MET A O 1
ATOM 753 N N . THR A 1 97 ? 28.563 -18.326 3.380 1.00 57.06 97 THR A N 1
ATOM 754 C CA . THR A 1 97 ? 27.518 -19.370 3.375 1.00 57.06 97 THR A CA 1
ATOM 755 C C . THR A 1 97 ? 26.723 -19.451 4.681 1.00 57.06 97 THR A C 1
ATOM 757 O O . THR A 1 97 ? 25.855 -20.309 4.825 1.00 57.06 97 THR A O 1
ATOM 760 N N . ARG A 1 98 ? 27.046 -18.604 5.670 1.00 41.34 98 ARG A N 1
ATOM 761 C CA . ARG A 1 98 ? 26.528 -18.681 7.047 1.00 41.34 98 ARG A CA 1
ATOM 762 C C . ARG A 1 98 ? 26.396 -17.286 7.664 1.00 41.34 98 ARG A C 1
ATOM 764 O O . ARG A 1 98 ? 27.153 -16.381 7.322 1.00 41.34 98 ARG A O 1
ATOM 771 N N . MET A 1 99 ? 25.451 -17.141 8.589 1.00 44.25 99 MET A N 1
ATOM 772 C CA . MET A 1 99 ? 25.165 -15.916 9.346 1.00 44.25 99 MET A CA 1
ATOM 773 C C . MET A 1 99 ? 25.917 -15.887 10.685 1.00 44.25 99 MET A C 1
ATOM 775 O O . MET A 1 99 ? 26.065 -16.928 11.324 1.00 44.25 99 MET A O 1
ATOM 779 N N . TYR A 1 100 ? 26.310 -14.692 11.144 1.00 45.19 100 TYR A N 1
ATOM 780 C CA . TYR A 1 100 ? 26.961 -14.491 12.445 1.00 45.19 100 TYR A CA 1
ATOM 781 C C . TYR A 1 100 ? 26.213 -13.461 13.299 1.00 45.19 100 TYR A C 1
ATOM 783 O O . TYR A 1 100 ? 25.807 -12.411 12.799 1.00 45.19 100 TYR A O 1
ATOM 791 N N . PHE A 1 101 ? 26.055 -13.756 14.592 1.00 44.78 101 PHE A N 1
ATOM 792 C CA . PHE A 1 101 ? 25.352 -12.908 15.558 1.00 44.78 101 PHE A CA 1
ATOM 793 C C . PHE A 1 101 ? 26.046 -12.948 16.927 1.00 44.78 101 PHE A C 1
ATOM 795 O O . PHE A 1 101 ? 26.343 -14.029 17.436 1.00 44.78 101 PHE A O 1
ATOM 802 N N . ARG A 1 102 ? 26.281 -11.780 17.540 1.00 44.84 102 ARG A N 1
ATOM 803 C CA . ARG A 1 102 ? 26.848 -11.647 18.890 1.00 44.84 102 ARG A CA 1
ATOM 804 C C . ARG A 1 102 ? 26.170 -10.512 19.656 1.00 44.84 102 ARG A C 1
ATOM 806 O O . ARG A 1 102 ? 26.106 -9.384 19.171 1.00 44.84 102 ARG A O 1
ATOM 813 N N . SER A 1 103 ? 25.764 -10.794 20.895 1.00 48.44 103 SER A N 1
ATOM 814 C CA . SER A 1 103 ? 25.307 -9.772 21.840 1.00 48.44 103 SER A CA 1
ATOM 815 C C . SER A 1 103 ? 25.810 -10.052 23.265 1.00 48.44 103 SER A C 1
ATOM 817 O O . SER A 1 103 ? 25.709 -11.198 23.704 1.00 48.44 103 SER A O 1
ATOM 819 N N . PRO A 1 104 ? 26.331 -9.049 24.004 1.00 53.16 104 PRO A N 1
ATOM 820 C CA . PRO A 1 104 ? 26.786 -9.223 25.390 1.00 53.16 104 PRO A CA 1
ATOM 821 C C . PRO A 1 104 ? 25.654 -9.522 26.383 1.00 53.16 104 PRO A C 1
ATOM 823 O O . PRO A 1 104 ? 25.858 -10.238 27.358 1.00 53.16 104 PRO A O 1
ATOM 826 N N . GLN A 1 105 ? 24.457 -8.983 26.141 1.00 59.19 105 GLN A N 1
ATOM 827 C CA . GLN A 1 105 ? 23.230 -9.323 26.865 1.00 59.19 105 GLN A CA 1
ATOM 828 C C . GLN A 1 105 ? 22.050 -9.384 25.898 1.00 59.19 105 GLN A C 1
ATOM 830 O O . GLN A 1 105 ? 22.144 -8.987 24.739 1.00 59.19 105 GLN A O 1
ATOM 835 N N . ARG A 1 106 ? 20.907 -9.865 26.384 1.00 48.22 106 ARG A N 1
ATOM 836 C CA . ARG A 1 106 ? 19.719 -10.128 25.564 1.00 48.22 106 ARG A CA 1
ATOM 837 C C . ARG A 1 106 ? 19.183 -8.894 24.812 1.00 48.22 106 ARG A C 1
ATOM 839 O O . ARG A 1 106 ? 18.562 -9.075 23.774 1.00 48.22 106 ARG A O 1
ATOM 846 N N . VAL A 1 107 ? 19.455 -7.673 25.289 1.00 49.88 107 VAL A N 1
ATOM 847 C CA . VAL A 1 107 ? 19.181 -6.400 24.594 1.00 49.88 107 VAL A CA 1
ATOM 848 C C . VAL A 1 107 ? 20.301 -5.415 24.940 1.00 49.88 107 VAL A C 1
ATOM 850 O O . VAL A 1 107 ? 20.395 -4.976 26.084 1.00 49.88 107 VAL A O 1
ATOM 853 N N . ASN A 1 108 ? 21.178 -5.099 23.983 1.00 48.75 108 ASN A N 1
ATOM 854 C CA . ASN A 1 108 ? 22.303 -4.186 24.201 1.00 48.75 108 ASN A CA 1
ATOM 855 C C . ASN A 1 108 ? 22.544 -3.311 22.957 1.00 48.75 108 ASN A C 1
ATOM 857 O O . ASN A 1 108 ? 22.430 -3.785 21.826 1.00 48.75 108 ASN A O 1
ATOM 861 N N . LYS A 1 109 ? 22.893 -2.037 23.170 1.00 45.28 109 LYS A N 1
ATOM 862 C CA . LYS A 1 109 ? 23.246 -1.084 22.108 1.00 45.28 109 LYS A CA 1
ATOM 863 C C . LYS A 1 109 ? 24.466 -1.509 21.269 1.00 45.28 109 LYS A C 1
ATOM 865 O O . LYS A 1 109 ? 24.555 -1.096 20.122 1.00 45.28 109 LYS A O 1
ATOM 870 N N . ASP A 1 110 ? 25.331 -2.378 21.796 1.00 47.41 110 ASP A N 1
ATOM 871 C CA . ASP A 1 110 ? 26.551 -2.878 21.139 1.00 47.41 110 ASP A CA 1
ATOM 872 C C . ASP A 1 110 ? 26.344 -4.246 20.433 1.00 47.41 110 ASP A C 1
ATOM 874 O O . ASP A 1 110 ? 27.290 -5.002 20.189 1.00 47.41 110 ASP A O 1
ATOM 878 N N . THR A 1 111 ? 25.092 -4.613 20.122 1.00 42.81 111 THR A N 1
ATOM 879 C CA . THR A 1 111 ? 24.751 -5.855 19.395 1.00 42.81 111 THR A CA 1
ATOM 880 C C . THR A 1 111 ? 25.337 -5.841 17.978 1.00 42.81 111 THR A C 1
ATOM 882 O O . THR A 1 111 ? 25.136 -4.884 17.236 1.00 42.81 111 THR A O 1
ATOM 885 N N . THR A 1 112 ? 26.014 -6.923 17.571 1.00 41.91 112 THR A N 1
ATOM 886 C CA . THR A 1 112 ? 26.702 -7.020 16.270 1.00 41.91 112 THR A CA 1
ATOM 887 C C . THR A 1 112 ? 26.236 -8.242 15.480 1.00 41.91 112 THR A C 1
ATOM 889 O O . THR A 1 112 ? 26.182 -9.355 16.007 1.00 41.91 112 THR A O 1
ATOM 892 N N . TYR A 1 113 ? 25.928 -8.056 14.196 1.00 42.88 113 TYR A N 1
ATOM 893 C CA . TYR A 1 113 ? 25.494 -9.121 13.292 1.00 42.88 113 TYR A CA 1
ATOM 894 C C . TYR A 1 113 ? 26.018 -8.914 11.873 1.00 42.88 113 TYR A C 1
ATOM 896 O O . TYR A 1 113 ? 26.238 -7.786 11.439 1.00 42.88 113 TYR A O 1
ATOM 904 N N . VAL A 1 114 ? 26.199 -10.018 11.146 1.00 40.41 114 VAL A N 1
ATOM 905 C CA . VAL A 1 114 ? 26.629 -10.022 9.743 1.00 40.41 114 VAL A CA 1
ATOM 906 C C . VAL A 1 114 ? 25.688 -10.917 8.946 1.00 40.41 114 VAL A C 1
ATOM 908 O O . VAL A 1 114 ? 25.647 -12.134 9.154 1.00 40.41 114 VAL A O 1
ATOM 911 N N . PHE A 1 115 ? 24.927 -10.295 8.041 1.00 43.38 115 PHE A N 1
ATOM 912 C CA . PHE A 1 115 ? 23.959 -10.952 7.164 1.00 43.38 115 PHE A CA 1
ATOM 913 C C . PHE A 1 115 ? 2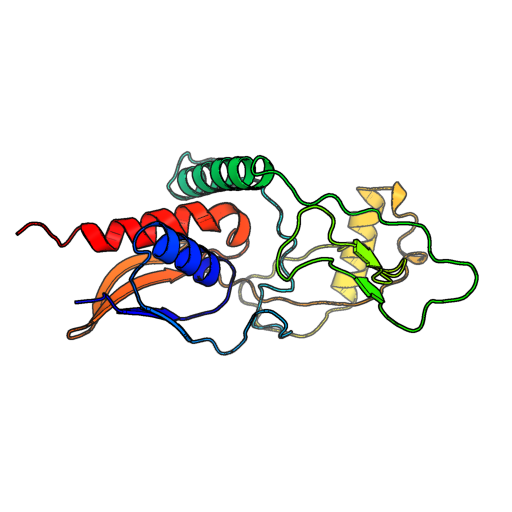4.365 -10.737 5.700 1.00 43.38 115 PHE A C 1
ATOM 915 O O . PHE A 1 115 ? 24.389 -9.587 5.253 1.00 43.38 115 PHE A O 1
ATOM 922 N N . PRO A 1 116 ? 24.670 -11.791 4.925 1.00 42.38 116 PRO A N 1
ATOM 923 C CA . PRO A 1 116 ? 24.899 -11.635 3.493 1.00 42.38 116 PRO A CA 1
ATOM 924 C C . PRO A 1 116 ? 23.609 -11.141 2.816 1.00 42.38 116 PRO A C 1
ATOM 926 O O . PRO A 1 116 ? 22.548 -11.737 2.988 1.00 42.38 116 PRO A O 1
ATOM 929 N N . ARG A 1 117 ? 23.687 -10.019 2.084 1.00 49.03 117 ARG A N 1
ATOM 930 C CA . ARG A 1 117 ? 22.510 -9.347 1.487 1.00 49.03 117 ARG A CA 1
ATOM 931 C C . ARG A 1 117 ? 22.416 -9.416 -0.038 1.00 49.03 117 ARG A C 1
ATOM 933 O O . ARG A 1 117 ? 21.350 -9.112 -0.550 1.00 49.03 117 ARG A O 1
ATOM 940 N N . GLY A 1 118 ? 23.460 -9.884 -0.724 1.00 48.75 118 GLY A N 1
ATOM 941 C CA . GLY A 1 118 ? 23.465 -10.144 -2.171 1.00 48.75 118 GLY A CA 1
ATOM 942 C C . GLY A 1 118 ? 23.356 -8.884 -3.069 1.00 48.75 118 GLY A C 1
ATOM 943 O O . GLY A 1 118 ? 22.629 -7.953 -2.744 1.00 48.75 118 GLY A O 1
ATOM 944 N N . PRO A 1 119 ? 24.037 -8.821 -4.228 1.00 42.56 119 PRO A N 1
ATOM 945 C CA . PRO A 1 119 ? 24.027 -7.663 -5.142 1.00 42.56 119 PRO A CA 1
ATOM 946 C C . PRO A 1 119 ? 22.829 -7.604 -6.134 1.00 42.56 119 PRO A C 1
ATOM 948 O O . PRO A 1 119 ? 22.968 -7.082 -7.235 1.00 42.56 119 PRO A O 1
ATOM 951 N N . HIS A 1 120 ? 21.646 -8.144 -5.800 1.00 50.91 120 HIS A N 1
ATOM 952 C CA . HIS A 1 120 ? 20.664 -8.611 -6.808 1.00 50.91 120 HIS A CA 1
ATOM 953 C C . HIS A 1 120 ? 19.198 -8.131 -6.666 1.00 50.91 120 HIS A C 1
ATOM 955 O O . HIS A 1 120 ? 18.295 -8.829 -7.120 1.00 50.91 120 HIS A O 1
ATOM 961 N N . ASN A 1 121 ? 18.902 -6.965 -6.080 1.00 54.62 121 ASN A N 1
ATOM 962 C CA . ASN A 1 121 ? 17.495 -6.609 -5.785 1.00 54.62 121 ASN A CA 1
ATOM 963 C C . ASN A 1 121 ? 16.674 -6.004 -6.947 1.00 54.62 121 ASN A C 1
ATOM 965 O O . ASN A 1 121 ? 15.471 -5.821 -6.781 1.00 54.62 121 ASN A O 1
ATOM 969 N N . GLY A 1 122 ? 17.278 -5.756 -8.116 1.00 58.75 122 GLY A N 1
ATOM 970 C CA . GLY A 1 122 ? 16.567 -5.336 -9.335 1.00 58.75 122 GLY A CA 1
ATOM 971 C C . GLY A 1 122 ? 15.914 -3.944 -9.278 1.00 58.75 122 GLY A C 1
ATOM 972 O O . GLY A 1 122 ? 15.989 -3.238 -8.276 1.00 58.75 122 GLY A O 1
ATOM 973 N N . VAL A 1 123 ? 15.274 -3.553 -10.384 1.00 62.88 123 VAL A N 1
ATOM 974 C CA . VAL A 1 123 ? 14.469 -2.326 -10.524 1.00 62.88 123 VAL A CA 1
ATOM 975 C C . VAL A 1 123 ? 13.073 -2.735 -10.988 1.00 62.88 123 VAL A C 1
ATOM 977 O O . VAL A 1 123 ? 12.945 -3.549 -11.902 1.00 62.88 123 VAL A O 1
ATOM 980 N N . VAL A 1 124 ? 12.023 -2.199 -10.361 1.00 64.94 124 VAL A N 1
ATOM 981 C CA . VAL A 1 124 ? 10.638 -2.458 -10.782 1.00 64.94 124 VAL A CA 1
ATOM 982 C C . VAL A 1 124 ? 10.268 -1.491 -11.898 1.00 64.94 124 VAL A C 1
ATOM 984 O O . VAL A 1 124 ? 10.250 -0.280 -11.690 1.00 64.94 124 VAL A O 1
ATOM 987 N N . LEU A 1 125 ? 9.939 -2.034 -13.068 1.00 57.69 125 LEU A N 1
ATOM 988 C CA . LEU A 1 125 ? 9.401 -1.277 -14.192 1.00 57.69 125 LEU A CA 1
ATOM 989 C C . LEU A 1 125 ? 7.891 -1.490 -14.258 1.00 57.69 125 LEU A C 1
ATOM 991 O O . LEU A 1 125 ? 7.401 -2.615 -14.178 1.00 57.69 125 LEU A O 1
ATOM 995 N N . GLY A 1 126 ? 7.147 -0.402 -14.394 1.00 62.88 126 GLY A N 1
ATOM 996 C CA . GLY A 1 126 ? 5.700 -0.436 -14.513 1.00 62.88 126 GLY A CA 1
ATOM 997 C C . GLY A 1 126 ? 5.190 0.793 -15.265 1.00 62.88 126 GLY A C 1
ATOM 998 O O . GLY A 1 126 ? 5.897 1.776 -15.434 1.00 62.88 126 GLY A O 1
ATOM 999 N N . GLY A 1 127 ? 3.955 0.794 -15.744 1.00 61.97 127 GLY A N 1
ATOM 1000 C CA . GLY A 1 127 ? 3.047 -0.344 -15.766 1.00 61.97 127 GLY A CA 1
ATOM 1001 C C . GLY A 1 127 ? 1.901 -0.109 -16.732 1.00 61.97 127 GLY A C 1
ATOM 1002 O O . GLY A 1 127 ? 1.944 0.806 -17.558 1.00 61.97 127 GLY A O 1
ATOM 1003 N N . VAL A 1 128 ? 0.878 -0.942 -16.587 1.00 63.72 128 VAL A N 1
ATOM 1004 C CA . VAL A 1 128 ? -0.381 -0.860 -17.322 1.00 63.72 128 VAL A CA 1
ATOM 1005 C C . VAL A 1 128 ? -1.534 -0.825 -16.314 1.00 63.72 128 VAL A C 1
ATOM 1007 O O . VAL A 1 128 ? -1.446 -1.333 -15.182 1.00 63.72 128 VAL A O 1
ATOM 1010 N N . ARG A 1 129 ? -2.615 -0.158 -16.707 1.00 72.00 129 ARG A N 1
ATOM 1011 C CA . ARG A 1 129 ? -3.888 -0.163 -15.997 1.00 72.00 129 ARG A CA 1
ATOM 1012 C C . ARG A 1 129 ? -4.972 -0.572 -16.982 1.00 72.00 129 ARG A C 1
ATOM 1014 O O . ARG A 1 129 ? -5.276 0.186 -17.895 1.00 72.00 129 ARG A O 1
ATOM 1021 N N . LEU A 1 130 ? -5.537 -1.750 -16.755 1.00 69.69 130 LEU A N 1
ATOM 1022 C CA . LEU A 1 130 ? -6.680 -2.269 -17.489 1.00 69.69 130 LEU A CA 1
ATOM 1023 C C . LEU A 1 130 ? -7.867 -2.277 -16.533 1.00 69.69 130 LEU A C 1
ATOM 1025 O O . LEU A 1 130 ? -7.783 -2.836 -15.437 1.00 69.69 130 LEU A O 1
ATOM 1029 N N . ASP A 1 131 ? -8.946 -1.604 -16.910 1.00 70.38 131 ASP A N 1
ATOM 1030 C CA . ASP A 1 131 ? -10.166 -1.596 -16.114 1.00 70.38 131 ASP A CA 1
ATOM 1031 C C . ASP A 1 131 ? -11.040 -2.800 -16.513 1.00 70.38 131 ASP A C 1
ATOM 1033 O O . ASP A 1 131 ? -11.268 -3.048 -17.694 1.00 70.38 131 ASP A O 1
ATOM 1037 N N . ASN A 1 132 ? -11.571 -3.518 -15.518 1.00 74.38 132 ASN A N 1
ATOM 1038 C CA . ASN A 1 132 ? -12.379 -4.744 -15.666 1.00 74.38 132 ASN A CA 1
ATOM 1039 C C . ASN A 1 132 ? -11.643 -5.975 -16.228 1.00 74.38 132 ASN A C 1
ATOM 1041 O O . ASN A 1 132 ? -12.301 -6.960 -16.558 1.00 74.38 132 ASN A O 1
ATOM 1045 N N . ASP A 1 133 ? -10.314 -5.946 -16.281 1.00 75.56 133 ASP A N 1
ATOM 1046 C CA . ASP A 1 133 ? -9.505 -7.134 -16.540 1.00 75.56 133 ASP A CA 1
ATOM 1047 C C . ASP A 1 133 ? -9.121 -7.806 -15.213 1.00 75.56 133 ASP A C 1
ATOM 1049 O O . ASP A 1 133 ? -8.600 -7.164 -14.296 1.00 75.56 133 ASP A O 1
ATOM 1053 N N . TRP A 1 134 ? -9.429 -9.096 -15.108 1.00 79.62 134 TRP A N 1
ATOM 1054 C CA . TRP A 1 134 ? -9.185 -9.930 -13.929 1.00 79.62 134 TRP A CA 1
ATOM 1055 C C . TRP A 1 134 ? -8.135 -11.009 -14.190 1.00 79.62 134 TRP A C 1
ATOM 1057 O O . TRP A 1 134 ? -7.929 -11.875 -13.338 1.00 79.62 134 TRP A O 1
ATOM 1067 N N . SER A 1 135 ? -7.482 -10.968 -15.353 1.00 77.62 135 SER A N 1
ATOM 1068 C CA . SER A 1 135 ? -6.384 -11.861 -15.678 1.00 77.62 135 SER A CA 1
ATOM 1069 C C . SER A 1 135 ? -5.250 -11.693 -14.665 1.00 77.62 135 SER A C 1
ATOM 1071 O O . SER A 1 135 ? -4.777 -10.586 -14.399 1.00 77.62 135 SER A O 1
ATOM 1073 N N . GLY A 1 136 ? -4.819 -12.809 -14.079 1.00 74.44 136 GLY A N 1
ATOM 1074 C CA . GLY A 1 136 ? -3.584 -12.886 -13.297 1.00 74.44 136 GLY A CA 1
ATOM 1075 C C . GLY A 1 136 ? -2.358 -13.197 -14.156 1.00 74.44 136 GLY A C 1
ATOM 1076 O O . GLY A 1 136 ? -1.261 -13.314 -13.612 1.00 74.44 136 GLY A O 1
ATOM 1077 N N . GLU A 1 137 ? -2.545 -13.351 -15.468 1.00 79.25 137 GLU A N 1
ATOM 1078 C CA . GLU A 1 137 ? -1.520 -13.815 -16.396 1.00 79.25 137 GLU A CA 1
ATOM 1079 C C . GLU A 1 137 ? -0.670 -12.667 -16.929 1.00 79.25 137 GLU A C 1
ATOM 1081 O O . GLU A 1 137 ? -1.150 -11.560 -17.180 1.00 79.25 137 GLU A O 1
ATOM 1086 N N . VAL A 1 138 ? 0.616 -12.954 -17.123 1.00 79.88 138 VAL A N 1
ATOM 1087 C CA . VAL A 1 138 ? 1.573 -12.013 -17.704 1.00 79.88 138 VAL A CA 1
ATOM 1088 C C . VAL A 1 138 ? 1.341 -11.902 -19.207 1.00 79.88 138 VAL A C 1
ATOM 1090 O O . VAL A 1 138 ? 1.373 -12.899 -19.923 1.00 79.88 138 VAL A O 1
ATOM 1093 N N . ASP A 1 139 ? 1.213 -10.669 -19.685 1.00 80.44 139 ASP A N 1
ATOM 1094 C CA . ASP A 1 139 ? 1.191 -10.332 -21.106 1.00 80.44 139 ASP A CA 1
ATOM 1095 C C . ASP A 1 139 ? 2.567 -9.787 -21.533 1.00 80.44 139 ASP A C 1
ATOM 1097 O O . ASP A 1 139 ? 3.062 -8.784 -21.001 1.00 80.44 139 ASP A O 1
ATOM 1101 N N . LEU A 1 140 ? 3.206 -10.478 -22.480 1.00 86.00 140 LEU A N 1
ATOM 1102 C CA . LEU A 1 140 ? 4.547 -10.138 -22.955 1.00 86.00 140 LEU A CA 1
ATOM 1103 C C . LEU A 1 140 ? 4.560 -8.938 -23.911 1.00 86.00 140 LEU A C 1
ATOM 1105 O O . LEU A 1 140 ? 5.572 -8.239 -23.969 1.00 86.00 140 LEU A O 1
ATOM 1109 N N . GLU A 1 141 ? 3.457 -8.642 -24.601 1.00 85.62 141 GLU A N 1
ATOM 1110 C CA . GLU A 1 141 ? 3.353 -7.431 -25.420 1.00 85.62 141 GLU A CA 1
ATOM 1111 C C . GLU A 1 141 ? 3.348 -6.191 -24.523 1.00 85.62 141 GLU A C 1
ATOM 1113 O O . GLU A 1 141 ? 4.089 -5.232 -24.767 1.00 85.62 141 GLU A O 1
ATOM 1118 N N . PHE A 1 142 ? 2.600 -6.241 -23.413 1.00 74.88 142 PHE A N 1
ATOM 1119 C CA . PHE A 1 142 ? 2.656 -5.187 -22.401 1.00 74.88 142 PHE A CA 1
ATOM 1120 C C . PHE A 1 142 ? 4.032 -5.085 -21.739 1.00 74.88 142 PHE A C 1
ATOM 1122 O O . PHE A 1 142 ? 4.483 -3.975 -21.448 1.00 74.88 142 PHE A O 1
ATOM 1129 N N . ALA A 1 143 ? 4.727 -6.203 -21.511 1.00 73.94 143 ALA A N 1
ATOM 1130 C CA . ALA A 1 143 ? 6.074 -6.174 -20.948 1.00 73.94 143 ALA A CA 1
ATOM 1131 C C . ALA A 1 143 ? 7.077 -5.450 -21.868 1.00 73.94 143 ALA A C 1
ATOM 1133 O O . ALA A 1 143 ? 7.848 -4.614 -21.387 1.00 73.94 143 ALA A O 1
ATOM 1134 N N . GLU A 1 144 ? 7.045 -5.714 -23.178 1.00 80.62 144 GLU A N 1
ATOM 1135 C CA . GLU A 1 144 ? 7.913 -5.033 -24.147 1.00 80.62 144 GLU A CA 1
ATOM 1136 C C . GLU A 1 144 ? 7.569 -3.545 -24.301 1.00 80.62 144 GLU A C 1
ATOM 1138 O O . GLU A 1 144 ? 8.469 -2.698 -24.341 1.00 80.62 144 GLU A O 1
ATOM 1143 N N . ASP A 1 145 ? 6.281 -3.185 -24.290 1.00 73.25 145 ASP A N 1
ATOM 1144 C CA . ASP A 1 145 ? 5.865 -1.780 -24.255 1.00 73.25 145 ASP A CA 1
ATOM 1145 C C . ASP A 1 145 ? 6.367 -1.050 -22.994 1.00 73.25 145 ASP A C 1
ATOM 1147 O O . ASP A 1 145 ? 6.905 0.059 -23.094 1.00 73.25 145 ASP A O 1
ATOM 1151 N N . ILE A 1 146 ? 6.253 -1.675 -21.813 1.00 67.75 146 ILE A N 1
ATOM 1152 C CA . ILE A 1 146 ? 6.767 -1.122 -20.550 1.00 67.75 146 ILE A CA 1
ATOM 1153 C C . ILE A 1 146 ? 8.276 -0.880 -20.647 1.00 67.75 146 ILE A C 1
ATOM 1155 O O . ILE A 1 146 ? 8.724 0.222 -20.328 1.00 67.75 146 ILE A O 1
ATOM 1159 N N . LYS A 1 147 ? 9.060 -1.863 -21.115 1.00 77.12 147 LYS A N 1
ATOM 1160 C CA . LYS A 1 147 ? 10.519 -1.724 -21.276 1.00 77.12 147 LYS A CA 1
ATOM 1161 C C . LYS A 1 147 ? 10.862 -0.527 -22.160 1.00 77.12 147 LYS A C 1
ATOM 1163 O O . LYS A 1 147 ? 11.632 0.337 -21.744 1.00 77.12 147 LYS A O 1
ATOM 1168 N N . ARG A 1 148 ? 10.235 -0.429 -23.339 1.00 77.38 148 ARG A N 1
ATOM 1169 C CA . ARG A 1 148 ? 10.451 0.677 -24.283 1.00 77.38 148 ARG A CA 1
ATOM 1170 C C . ARG A 1 148 ? 10.164 2.038 -23.652 1.00 77.38 148 ARG A C 1
ATOM 1172 O O . ARG A 1 148 ? 11.004 2.932 -23.731 1.00 77.38 148 ARG A O 1
ATOM 1179 N N . ARG A 1 149 ? 8.998 2.205 -23.019 1.00 77.31 149 ARG A N 1
ATOM 1180 C CA . ARG A 1 149 ? 8.611 3.481 -22.394 1.00 77.31 149 ARG A CA 1
ATOM 1181 C C . ARG A 1 149 ? 9.514 3.847 -21.219 1.00 77.31 149 ARG A C 1
ATOM 1183 O O . ARG A 1 149 ? 9.879 5.011 -21.089 1.00 77.31 149 ARG A O 1
ATOM 1190 N N . CYS A 1 150 ? 9.889 2.878 -20.385 1.00 61.94 150 CYS A N 1
ATOM 1191 C CA . CYS A 1 150 ? 10.773 3.117 -19.246 1.00 61.94 150 CYS A CA 1
ATOM 1192 C C . CYS A 1 150 ? 12.189 3.507 -19.687 1.00 61.94 150 CYS A C 1
ATOM 1194 O O . CYS A 1 150 ? 12.703 4.494 -19.176 1.00 61.94 150 CYS A O 1
ATOM 1196 N N . CYS A 1 151 ? 12.792 2.810 -20.655 1.00 64.06 151 CYS A N 1
ATOM 1197 C CA . CYS A 1 151 ? 14.113 3.166 -21.192 1.00 64.06 151 CYS A CA 1
ATOM 1198 C C . CYS A 1 151 ? 14.123 4.537 -21.883 1.00 64.06 151 CYS A C 1
ATOM 1200 O O . CYS A 1 151 ? 15.098 5.272 -21.772 1.00 64.06 151 CYS A O 1
ATOM 1202 N N . ALA A 1 152 ? 13.040 4.907 -22.576 1.00 65.62 152 ALA A N 1
ATOM 1203 C CA . ALA A 1 152 ? 12.920 6.235 -23.175 1.00 65.62 152 ALA A CA 1
ATOM 1204 C C . ALA A 1 152 ? 12.806 7.349 -22.118 1.00 65.62 152 ALA A C 1
ATOM 1206 O O . ALA A 1 152 ? 13.322 8.446 -22.320 1.00 65.62 152 ALA A O 1
ATOM 1207 N N . LEU A 1 153 ? 12.128 7.072 -21.000 1.00 53.91 153 LEU A N 1
ATOM 1208 C CA . LEU A 1 153 ? 11.943 8.020 -19.900 1.00 53.91 153 LEU A CA 1
ATOM 1209 C C . LEU A 1 153 ? 13.193 8.159 -19.017 1.00 53.91 153 LEU A C 1
ATOM 1211 O O . LEU A 1 153 ? 13.491 9.260 -18.562 1.00 53.91 153 LEU A O 1
ATOM 1215 N N . ALA A 1 154 ? 13.895 7.053 -18.772 1.00 59.72 154 ALA A N 1
ATOM 1216 C CA . ALA A 1 154 ? 15.089 6.964 -17.936 1.00 59.72 154 ALA A CA 1
ATOM 1217 C C . ALA A 1 154 ? 16.228 6.301 -18.737 1.00 59.72 154 ALA A C 1
ATOM 1219 O O . ALA A 1 154 ? 16.419 5.081 -18.642 1.00 59.72 154 ALA A O 1
ATOM 1220 N N . PRO A 1 155 ? 16.964 7.074 -19.562 1.00 71.38 155 PRO A N 1
ATOM 1221 C CA . PRO A 1 155 ? 18.001 6.549 -20.454 1.00 71.38 155 PRO A CA 1
ATOM 1222 C C . PRO A 1 155 ? 19.123 5.773 -19.747 1.00 71.38 155 PRO A C 1
ATOM 1224 O O . PRO A 1 155 ? 19.780 4.941 -20.369 1.00 71.38 155 PRO A O 1
ATOM 1227 N N . GLU A 1 156 ? 19.333 5.996 -18.447 1.00 73.12 156 GLU A N 1
ATOM 1228 C CA . GLU 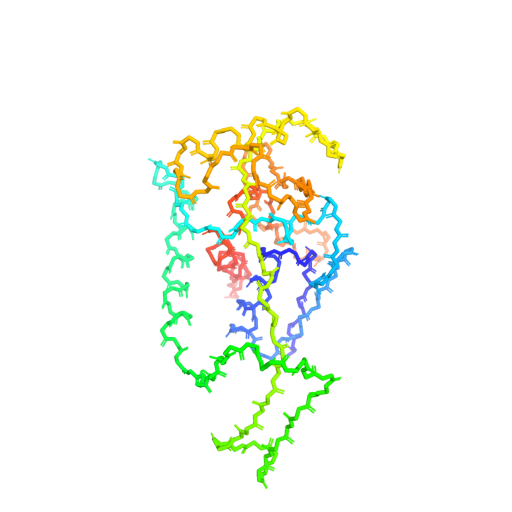A 1 156 ? 20.277 5.249 -17.608 1.00 73.12 156 GLU A CA 1
ATOM 1229 C C . GLU A 1 156 ? 19.942 3.754 -17.467 1.00 73.12 156 GLU A C 1
ATOM 1231 O O . GLU A 1 156 ? 20.815 2.966 -17.105 1.00 73.12 156 GLU A O 1
ATOM 1236 N N . LEU A 1 157 ? 18.707 3.345 -17.785 1.00 62.47 157 LEU A N 1
ATOM 1237 C CA . LEU A 1 157 ? 18.319 1.934 -17.874 1.00 62.47 157 LEU A CA 1
ATOM 1238 C C . LEU A 1 157 ? 18.957 1.221 -19.080 1.00 62.47 157 LEU A C 1
ATOM 1240 O O . LEU A 1 157 ? 18.983 -0.007 -19.111 1.00 62.47 157 LEU A O 1
ATOM 1244 N N . GLY A 1 158 ? 19.477 1.965 -20.061 1.00 79.94 158 GLY A N 1
ATOM 1245 C CA . GLY A 1 158 ? 20.019 1.419 -21.303 1.00 79.94 158 GLY A CA 1
ATOM 1246 C C . GLY A 1 158 ? 18.935 1.097 -22.332 1.00 79.94 158 GLY A C 1
ATOM 1247 O O . GLY A 1 158 ? 17.830 1.643 -22.289 1.00 79.94 158 GLY A O 1
ATOM 1248 N N . ARG A 1 159 ? 19.254 0.228 -23.297 1.00 82.31 159 ARG A N 1
ATOM 1249 C CA . ARG A 1 159 ? 18.306 -0.153 -24.353 1.00 82.31 159 ARG A CA 1
ATOM 1250 C C . ARG A 1 159 ? 17.332 -1.226 -23.852 1.00 82.31 159 ARG A C 1
ATOM 1252 O O . ARG A 1 159 ? 17.751 -2.097 -23.087 1.00 82.31 159 ARG A O 1
ATOM 1259 N N . PRO A 1 160 ? 16.065 -1.226 -24.307 1.00 75.25 160 PRO A N 1
ATOM 1260 C CA . PRO A 1 160 ? 15.083 -2.239 -23.920 1.00 75.25 160 PRO A CA 1
ATOM 1261 C C . PRO A 1 160 ? 15.567 -3.680 -24.121 1.00 75.25 160 PRO A C 1
ATOM 1263 O O . PRO A 1 160 ? 15.280 -4.546 -23.297 1.00 75.25 160 PRO A O 1
ATOM 1266 N N . GLU A 1 161 ? 16.321 -3.947 -25.186 1.00 89.88 161 GLU A N 1
ATOM 1267 C CA . GLU A 1 161 ? 16.818 -5.281 -25.539 1.00 89.88 161 GLU A CA 1
ATOM 1268 C C . GLU A 1 161 ? 17.921 -5.772 -24.587 1.00 89.88 161 GLU A C 1
ATOM 1270 O O . GLU A 1 161 ? 18.109 -6.977 -24.435 1.00 89.88 161 GLU A O 1
ATOM 1275 N N . ASP A 1 162 ? 18.614 -4.849 -23.912 1.00 85.75 162 ASP A N 1
ATOM 1276 C CA . ASP A 1 162 ? 19.714 -5.153 -22.991 1.00 85.75 162 ASP A CA 1
ATOM 1277 C C . ASP A 1 162 ? 19.221 -5.385 -21.545 1.00 85.75 162 ASP A C 1
ATOM 1279 O O . ASP A 1 162 ? 19.988 -5.810 -20.674 1.00 85.75 162 ASP A O 1
ATOM 1283 N N . LEU A 1 163 ? 17.938 -5.124 -21.258 1.00 74.94 163 LEU A N 1
ATOM 1284 C CA . LEU A 1 163 ? 17.370 -5.299 -19.922 1.00 74.94 163 LEU A CA 1
ATOM 1285 C C . LEU A 1 163 ? 17.245 -6.780 -19.545 1.00 74.94 163 LEU A C 1
ATOM 1287 O O . LEU A 1 163 ? 16.447 -7.532 -20.108 1.00 74.94 163 LEU A O 1
ATOM 1291 N N . LYS A 1 164 ? 17.956 -7.184 -18.488 1.00 82.62 164 LYS A N 1
ATOM 1292 C CA . LYS A 1 164 ? 17.810 -8.514 -17.886 1.00 82.62 164 LYS A CA 1
ATOM 1293 C C . LYS A 1 164 ? 16.591 -8.562 -16.963 1.00 82.62 164 LYS A C 1
ATOM 1295 O O . LYS A 1 164 ? 16.665 -8.164 -15.800 1.00 82.62 164 LYS A O 1
ATOM 1300 N N . VAL A 1 165 ? 15.479 -9.092 -17.467 1.00 79.12 165 VAL A N 1
ATOM 1301 C CA . VAL A 1 165 ? 14.262 -9.284 -16.668 1.00 79.12 165 VAL A CA 1
ATOM 1302 C C . VAL A 1 165 ? 14.482 -10.379 -15.621 1.00 79.12 165 VAL A C 1
ATOM 1304 O O . VAL A 1 165 ? 14.848 -11.506 -15.944 1.00 79.12 165 VAL A O 1
ATOM 1307 N N . ILE A 1 166 ? 14.268 -10.035 -14.348 1.00 76.69 166 ILE A N 1
ATOM 1308 C CA . ILE A 1 166 ? 14.396 -10.964 -13.212 1.00 76.69 166 ILE A CA 1
ATOM 1309 C C . ILE A 1 166 ? 13.063 -11.673 -12.934 1.00 76.69 166 ILE A C 1
ATOM 1311 O O . ILE A 1 166 ? 13.053 -12.832 -12.526 1.00 76.69 166 ILE A O 1
ATOM 1315 N N . TYR A 1 167 ? 11.940 -10.972 -13.122 1.00 76.12 167 TYR A N 1
ATOM 1316 C CA . TYR A 1 167 ? 10.599 -11.456 -12.800 1.00 76.12 167 TYR A CA 1
ATOM 1317 C C . TYR A 1 167 ? 9.520 -10.609 -13.499 1.00 76.12 167 TYR A C 1
ATOM 1319 O O . TYR A 1 167 ? 9.682 -9.393 -13.608 1.00 76.12 167 TYR A O 1
ATOM 1327 N N . HIS A 1 168 ? 8.405 -11.231 -13.895 1.00 77.19 168 HIS A N 1
ATOM 1328 C CA . HIS A 1 168 ? 7.181 -10.544 -14.324 1.00 77.19 168 HIS A CA 1
ATOM 1329 C C . HIS A 1 168 ? 6.090 -10.721 -13.270 1.00 77.19 168 HIS A C 1
ATOM 1331 O O . HIS A 1 168 ? 5.831 -11.841 -12.839 1.00 77.19 168 HIS A O 1
ATOM 1337 N N . GLY A 1 169 ? 5.439 -9.628 -12.869 1.00 74.94 169 GLY A N 1
ATOM 1338 C CA . GLY A 1 169 ? 4.373 -9.653 -11.871 1.00 74.94 169 GLY A CA 1
ATOM 1339 C C . GLY A 1 169 ? 3.107 -8.972 -12.361 1.00 74.94 169 GLY A C 1
ATOM 1340 O O . GLY A 1 169 ? 3.168 -7.881 -12.925 1.00 74.94 169 GLY A O 1
ATOM 1341 N N . VAL A 1 170 ? 1.966 -9.595 -12.075 1.00 72.81 170 VAL A N 1
ATOM 1342 C CA . VAL A 1 170 ? 0.635 -9.023 -12.288 1.00 72.81 170 VAL A CA 1
ATOM 1343 C C . VAL A 1 170 ? -0.062 -8.910 -10.941 1.00 72.81 170 VAL A C 1
ATOM 1345 O O . VAL A 1 170 ? -0.028 -9.830 -10.127 1.00 72.81 170 VAL A O 1
ATOM 1348 N N . GLY A 1 171 ? -0.666 -7.750 -10.691 1.00 73.62 171 GLY A N 1
ATOM 1349 C CA . GLY A 1 171 ? -1.403 -7.474 -9.467 1.00 73.62 171 GLY A CA 1
ATOM 1350 C C . GLY A 1 171 ? -2.723 -6.785 -9.776 1.00 73.62 171 GLY A C 1
ATOM 1351 O O . GLY A 1 171 ? -2.745 -5.713 -10.387 1.00 73.62 171 GLY A O 1
ATOM 1352 N N . LEU A 1 172 ? -3.823 -7.369 -9.307 1.00 77.75 172 LEU A N 1
ATOM 1353 C CA . LEU A 1 172 ? -5.159 -6.804 -9.484 1.00 77.75 172 LEU A CA 1
ATOM 1354 C C . LEU A 1 172 ? -5.383 -5.678 -8.476 1.00 77.75 172 LEU A C 1
ATOM 1356 O O . LEU A 1 172 ? -5.294 -5.892 -7.269 1.00 77.75 172 LEU A O 1
ATOM 1360 N N . ARG A 1 173 ? -5.659 -4.456 -8.942 1.00 77.69 173 ARG A N 1
ATOM 1361 C CA . ARG A 1 173 ? -5.886 -3.304 -8.051 1.00 77.69 173 ARG A CA 1
ATOM 1362 C C . ARG A 1 173 ? -7.316 -3.356 -7.495 1.00 77.69 173 ARG A C 1
ATOM 1364 O O . ARG A 1 173 ? -8.248 -3.279 -8.295 1.00 77.69 173 ARG A O 1
ATOM 1371 N N . PRO A 1 174 ? -7.526 -3.401 -6.164 1.00 83.62 174 PRO A N 1
ATOM 1372 C CA . PRO A 1 174 ? -8.855 -3.514 -5.562 1.00 83.62 174 PRO A CA 1
ATOM 1373 C C . PRO A 1 174 ? -9.574 -2.157 -5.579 1.00 83.62 174 PRO A C 1
ATOM 1375 O O . PRO A 1 174 ? -9.712 -1.480 -4.558 1.00 83.62 174 PRO A O 1
ATOM 1378 N N . SER A 1 175 ? -9.971 -1.719 -6.771 1.00 85.56 175 SER A N 1
ATOM 1379 C CA . SER A 1 175 ? -10.723 -0.484 -6.998 1.00 85.56 175 SER A CA 1
ATOM 1380 C C . SER A 1 175 ? -12.217 -0.721 -6.780 1.00 85.56 175 SER A C 1
ATOM 1382 O O . SER A 1 175 ? -12.705 -1.844 -6.887 1.00 85.56 175 SER A O 1
ATOM 1384 N N . ARG A 1 176 ? -12.968 0.346 -6.503 1.00 90.62 176 ARG A N 1
ATOM 1385 C CA . ARG A 1 176 ? -14.427 0.296 -6.357 1.00 90.62 176 ARG A CA 1
ATOM 1386 C C . ARG A 1 176 ? -15.074 1.415 -7.174 1.00 90.62 176 ARG A C 1
ATOM 1388 O O . ARG A 1 176 ? -14.604 2.552 -7.151 1.00 90.62 176 ARG A O 1
ATOM 1395 N N . LYS A 1 177 ? -16.178 1.111 -7.870 1.00 87.06 177 LYS A N 1
ATOM 1396 C CA . LYS A 1 177 ? -17.012 2.136 -8.523 1.00 87.06 177 LYS A CA 1
ATOM 1397 C C . LYS A 1 177 ? -17.530 3.123 -7.470 1.00 87.06 177 LYS A C 1
ATOM 1399 O O . LYS A 1 177 ? -18.078 2.705 -6.454 1.00 87.06 177 LYS A O 1
ATOM 1404 N N . GLY A 1 178 ? -17.337 4.418 -7.705 1.00 87.19 178 GLY A N 1
ATOM 1405 C CA . GLY A 1 178 ? -17.649 5.463 -6.723 1.00 87.19 178 GLY A CA 1
ATOM 1406 C C . GLY A 1 178 ? -16.581 5.657 -5.637 1.00 87.19 178 GLY A C 1
ATOM 1407 O O . GLY A 1 178 ? -16.867 6.287 -4.626 1.00 87.19 178 GLY A O 1
ATOM 1408 N N . GLY A 1 179 ? -15.372 5.115 -5.819 1.00 89.50 179 GLY A N 1
ATOM 1409 C CA . GLY A 1 179 ? -14.228 5.347 -4.933 1.00 89.50 179 GLY A CA 1
ATOM 1410 C C . GLY A 1 179 ? -14.187 4.444 -3.699 1.00 89.50 179 GLY A C 1
ATOM 1411 O O . GLY A 1 179 ? -15.006 3.531 -3.535 1.00 89.50 179 GLY A O 1
ATOM 1412 N N . ALA A 1 180 ? -13.200 4.692 -2.834 1.00 93.62 180 ALA A N 1
ATOM 1413 C CA . ALA A 1 180 ? -13.006 3.936 -1.602 1.00 93.62 180 ALA A CA 1
ATOM 1414 C C . ALA A 1 180 ? -14.234 4.042 -0.683 1.00 93.62 180 ALA A C 1
ATOM 1416 O O . ALA A 1 180 ? -14.765 5.129 -0.449 1.00 93.62 180 ALA A O 1
ATOM 1417 N N . ARG A 1 181 ? -14.675 2.903 -0.141 1.00 95.88 181 ARG A N 1
ATOM 1418 C CA . ARG A 1 181 ? -15.741 2.851 0.861 1.00 95.88 181 ARG A CA 1
ATOM 1419 C C . ARG A 1 181 ? -15.097 2.913 2.238 1.00 95.88 181 ARG A C 1
ATOM 1421 O O . ARG A 1 181 ? -14.394 1.983 2.635 1.00 95.88 181 ARG A O 1
ATOM 1428 N N . LEU A 1 182 ? -15.351 4.016 2.935 1.00 96.00 182 LEU A N 1
ATOM 1429 C CA . LEU A 1 182 ? -14.929 4.229 4.310 1.00 96.00 182 LEU A CA 1
ATOM 1430 C C . LEU A 1 182 ? -16.113 4.749 5.123 1.00 96.00 182 LEU A C 1
ATOM 1432 O O . LEU A 1 182 ? -16.427 5.939 5.074 1.00 96.00 182 LEU A O 1
ATOM 1436 N N . GLU A 1 183 ? -16.806 3.847 5.810 1.00 95.94 183 GLU A N 1
ATOM 1437 C CA . GLU A 1 183 ? -18.035 4.156 6.542 1.00 95.94 183 GLU A CA 1
ATOM 1438 C C . GLU A 1 183 ? -18.333 3.118 7.623 1.00 95.94 183 GLU A C 1
ATOM 1440 O O . GLU A 1 183 ? -17.732 2.044 7.672 1.00 95.94 183 GLU A O 1
ATOM 1445 N N . ARG A 1 184 ? -19.282 3.462 8.490 1.00 95.31 184 ARG A N 1
ATOM 1446 C CA . ARG A 1 184 ? -19.756 2.631 9.590 1.00 95.31 184 ARG A CA 1
ATOM 1447 C C . ARG A 1 184 ? -21.097 1.998 9.230 1.00 95.31 184 ARG A C 1
ATOM 1449 O O . ARG A 1 184 ? -22.010 2.710 8.831 1.00 95.31 184 ARG A O 1
ATOM 1456 N N . GLU A 1 185 ? -21.231 0.703 9.477 1.00 95.69 185 GLU A N 1
ATOM 1457 C CA . GLU A 1 185 ? -22.459 -0.070 9.290 1.00 95.69 185 GLU A CA 1
ATOM 1458 C C . GLU A 1 185 ? -22.673 -1.006 10.491 1.00 95.69 185 GLU A C 1
ATOM 1460 O O . GLU A 1 185 ? -21.711 -1.521 11.061 1.00 95.69 185 GLU A O 1
ATOM 1465 N N . MET A 1 186 ? -23.925 -1.218 10.898 1.00 94.75 186 MET A N 1
ATOM 1466 C CA . MET A 1 186 ? -24.274 -2.290 11.834 1.00 94.75 186 MET A CA 1
ATOM 1467 C C . MET A 1 186 ? -24.709 -3.507 11.026 1.00 94.75 186 MET A C 1
ATOM 1469 O O . MET A 1 186 ? -25.677 -3.428 10.274 1.00 94.75 186 MET A O 1
ATOM 1473 N N . PHE A 1 187 ? -24.005 -4.622 11.193 1.00 92.25 187 PHE A N 1
ATOM 1474 C CA . PHE A 1 187 ? -24.349 -5.896 10.576 1.00 92.25 187 PHE A CA 1
ATOM 1475 C C . PHE A 1 187 ? -24.790 -6.869 11.672 1.00 92.25 187 PHE A C 1
ATOM 1477 O O . PHE A 1 187 ? -23.965 -7.474 12.362 1.00 92.25 187 PHE A O 1
ATOM 1484 N N . GLY A 1 188 ? -26.105 -6.953 11.887 1.00 93.06 188 GLY A N 1
ATOM 1485 C CA . GLY A 1 188 ? -26.663 -7.582 13.084 1.00 93.06 188 GLY A CA 1
ATOM 1486 C C . GLY A 1 188 ? -26.186 -6.856 14.344 1.00 93.06 188 GLY A C 1
ATOM 1487 O O . GLY A 1 188 ? -26.295 -5.635 14.448 1.00 93.06 188 GLY A O 1
ATOM 1488 N N . GLU A 1 189 ? -25.610 -7.601 15.283 1.00 91.19 189 GLU A N 1
ATOM 1489 C CA . GLU A 1 189 ? -25.060 -7.058 16.534 1.00 91.19 189 GLU A CA 1
ATOM 1490 C C . GLU A 1 189 ? -23.615 -6.552 16.389 1.00 91.19 189 GLU A C 1
ATOM 1492 O O . GLU A 1 189 ? -23.050 -5.971 17.318 1.00 91.19 189 GLU A O 1
ATOM 1497 N N . HIS A 1 190 ? -22.993 -6.754 15.223 1.00 91.56 190 HIS A N 1
ATOM 1498 C CA . HIS A 1 190 ? -21.601 -6.398 14.995 1.00 91.56 190 HIS A CA 1
ATOM 1499 C C . HIS A 1 190 ? -21.463 -5.033 14.325 1.00 91.56 190 HIS A C 1
ATOM 1501 O O . HIS A 1 190 ? -22.095 -4.729 13.314 1.00 91.56 190 HIS A O 1
ATOM 1507 N N . LEU A 1 191 ? -20.564 -4.217 14.871 1.00 94.06 191 LEU A N 1
ATOM 1508 C CA . LEU A 1 191 ? -20.120 -2.985 14.240 1.00 94.06 191 LEU A CA 1
ATOM 1509 C C . LEU A 1 191 ? -19.103 -3.306 13.139 1.00 94.06 191 LEU A C 1
ATOM 1511 O O . LEU A 1 191 ? -18.028 -3.833 13.422 1.00 94.06 191 LEU A O 1
ATOM 1515 N N . VAL A 1 192 ? -19.415 -2.925 11.903 1.00 96.25 192 VAL A N 1
ATOM 1516 C CA . VAL A 1 192 ? -18.531 -3.073 10.745 1.00 96.25 192 VAL A CA 1
ATOM 1517 C C . VAL A 1 192 ? -18.067 -1.695 10.289 1.00 96.25 192 VAL A C 1
ATOM 1519 O O . VAL A 1 192 ? -18.872 -0.811 9.996 1.00 96.25 192 VAL A O 1
ATOM 1522 N N . ILE A 1 193 ? -16.749 -1.506 10.217 1.00 97.31 193 ILE A N 1
ATOM 1523 C CA . ILE A 1 193 ? -16.144 -0.343 9.566 1.00 97.31 193 ILE A CA 1
ATOM 1524 C C . ILE A 1 193 ? -15.603 -0.801 8.217 1.00 97.31 193 ILE A C 1
ATOM 1526 O O . ILE A 1 193 ? -14.612 -1.530 8.145 1.00 97.31 193 ILE A O 1
ATOM 1530 N N . HIS A 1 194 ? -16.259 -0.375 7.143 1.00 97.25 194 HIS A N 1
ATOM 1531 C CA . HIS A 1 194 ? -15.764 -0.596 5.789 1.00 97.25 194 HIS A CA 1
ATOM 1532 C C . HIS A 1 194 ? -14.525 0.258 5.582 1.00 97.25 194 HIS A C 1
ATOM 1534 O O . HIS A 1 194 ? -14.558 1.434 5.919 1.00 97.25 194 HIS A O 1
ATOM 1540 N N . ASN A 1 195 ? -13.449 -0.321 5.050 1.00 96.88 195 ASN A N 1
ATOM 1541 C CA . ASN A 1 195 ? -12.215 0.389 4.711 1.00 96.88 195 ASN A CA 1
ATOM 1542 C C . ASN A 1 195 ? -11.522 -0.299 3.521 1.00 96.88 195 ASN A C 1
ATOM 1544 O O . ASN A 1 195 ? -10.528 -1.007 3.679 1.00 96.88 195 ASN A O 1
ATOM 1548 N N . TYR A 1 196 ? -12.107 -0.175 2.327 1.00 95.25 196 TYR A N 1
ATOM 1549 C CA . TYR A 1 196 ? -11.637 -0.870 1.121 1.00 95.25 196 TYR A CA 1
ATOM 1550 C C . TYR A 1 196 ? -11.898 -0.063 -0.158 1.00 95.25 196 TYR A C 1
ATOM 1552 O O . TYR A 1 196 ? -12.598 0.948 -0.146 1.00 95.25 196 TYR A O 1
ATOM 1560 N N . GLY A 1 197 ? -11.358 -0.523 -1.291 1.00 92.19 197 GLY A N 1
ATOM 1561 C CA . GLY A 1 197 ? -11.627 0.088 -2.599 1.00 92.19 197 GLY A CA 1
ATOM 1562 C C . GLY A 1 197 ? -10.650 1.193 -3.013 1.00 92.19 197 GLY A C 1
ATOM 1563 O O . GLY A 1 197 ? -10.988 1.990 -3.883 1.00 92.19 197 GLY A O 1
ATOM 1564 N N . ALA A 1 198 ? -9.462 1.264 -2.399 1.00 89.25 198 ALA A N 1
ATOM 1565 C CA . ALA A 1 198 ? -8.461 2.310 -2.651 1.00 89.25 198 ALA A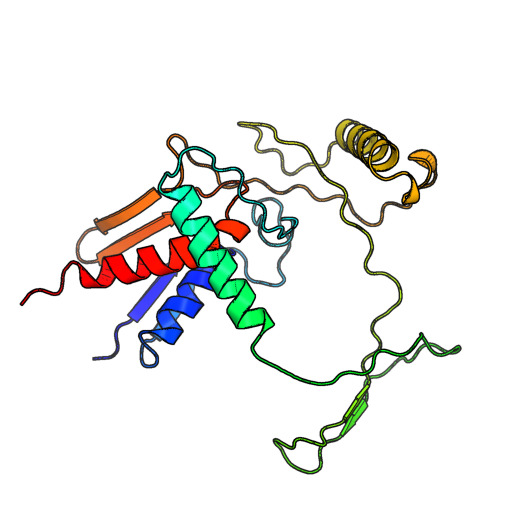 CA 1
ATOM 1566 C C . ALA A 1 198 ? -7.741 2.192 -4.012 1.00 89.25 198 ALA A C 1
ATOM 1568 O O . ALA A 1 198 ? -6.964 3.074 -4.379 1.00 89.25 198 ALA A O 1
ATOM 1569 N N . GLY A 1 199 ? -7.959 1.105 -4.763 1.00 86.31 199 GLY A N 1
ATOM 1570 C CA . GLY A 1 199 ? -7.329 0.898 -6.066 1.00 86.31 199 GLY A CA 1
ATOM 1571 C C . GLY A 1 199 ? -5.802 1.002 -6.002 1.00 86.31 199 GLY A C 1
ATOM 1572 O O . GLY A 1 199 ? -5.160 0.366 -5.168 1.00 86.31 199 GLY A O 1
ATOM 1573 N N . GLY A 1 200 ? -5.213 1.813 -6.886 1.00 78.25 200 GLY A N 1
ATOM 1574 C CA . GLY A 1 200 ? -3.766 2.065 -6.913 1.00 78.25 200 GLY A CA 1
ATOM 1575 C C . GLY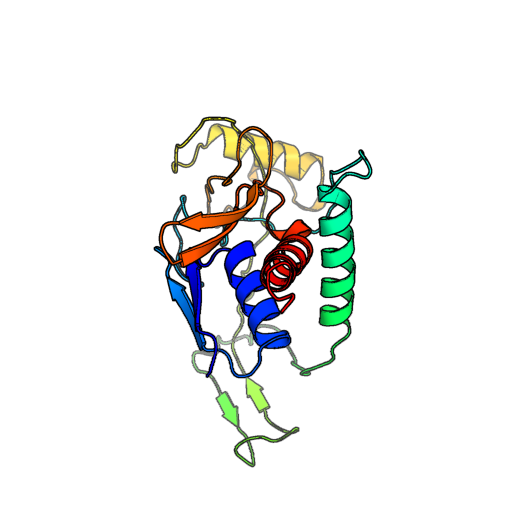 A 1 200 ? -3.242 2.960 -5.782 1.00 78.25 200 GLY A C 1
ATOM 1576 O O . GLY A 1 200 ? -2.037 2.984 -5.556 1.00 78.25 200 GLY A O 1
ATOM 1577 N N . ALA A 1 201 ? -4.120 3.650 -5.049 1.00 83.69 201 ALA A N 1
ATOM 1578 C CA . ALA A 1 201 ? -3.749 4.619 -4.017 1.00 83.69 201 ALA A CA 1
ATOM 1579 C C . ALA A 1 201 ? -3.658 4.005 -2.606 1.00 83.69 201 ALA A C 1
ATOM 1581 O O . ALA A 1 201 ? -3.501 4.719 -1.618 1.00 83.69 201 ALA A O 1
ATOM 1582 N N . GLY A 1 202 ? -3.743 2.676 -2.479 1.00 85.25 202 GLY A N 1
ATOM 1583 C CA . GLY A 1 202 ? -3.772 2.013 -1.172 1.00 85.25 202 GLY A CA 1
ATOM 1584 C C . GLY A 1 202 ? -2.589 2.374 -0.269 1.00 85.25 202 GLY A C 1
ATOM 1585 O O . GLY A 1 202 ? -2.774 2.556 0.927 1.00 85.25 202 GLY A O 1
ATOM 1586 N N . TYR A 1 203 ? -1.384 2.525 -0.827 1.00 82.75 203 TYR A N 1
ATOM 1587 C CA . TYR A 1 203 ? -0.199 2.891 -0.046 1.00 82.75 203 TYR A CA 1
ATOM 1588 C C . TYR A 1 203 ? -0.214 4.366 0.379 1.00 82.75 203 TYR A C 1
ATOM 1590 O O . TYR A 1 203 ? -0.091 4.663 1.569 1.00 82.75 203 TYR A O 1
ATOM 1598 N N . GLN A 1 204 ? -0.430 5.281 -0.573 1.00 85.00 204 GLN A N 1
ATOM 1599 C CA . GLN A 1 204 ? -0.418 6.729 -0.331 1.00 85.00 204 GLN A CA 1
ATOM 1600 C C . GLN A 1 204 ? -1.573 7.226 0.542 1.00 85.00 204 GLN A C 1
ATOM 1602 O O . GLN A 1 204 ? -1.414 8.242 1.206 1.00 85.00 204 GLN A O 1
ATOM 1607 N N . ALA A 1 205 ? -2.683 6.488 0.600 1.00 90.19 205 ALA A N 1
ATOM 1608 C CA . ALA A 1 205 ? -3.839 6.812 1.430 1.00 90.19 205 ALA A CA 1
ATOM 1609 C C . ALA A 1 205 ? -3.848 6.072 2.779 1.00 90.19 205 ALA A C 1
ATOM 1611 O O . ALA A 1 205 ? -4.722 6.313 3.612 1.00 90.19 205 ALA A O 1
ATOM 1612 N N . SER A 1 206 ? -2.917 5.133 2.987 1.00 92.88 206 SER A N 1
ATOM 1613 C CA . SER A 1 206 ? -3.039 4.079 4.001 1.00 92.88 206 SER A CA 1
ATOM 1614 C C . SER A 1 206 ? -3.275 4.585 5.420 1.00 92.88 206 SER A C 1
ATOM 1616 O O . SER A 1 206 ? -4.219 4.153 6.080 1.00 92.88 206 SER A O 1
ATOM 1618 N N . TRP A 1 207 ? -2.443 5.512 5.889 1.00 95.56 207 TRP A N 1
ATOM 1619 C CA . TRP A 1 207 ? -2.542 6.056 7.241 1.00 95.56 207 TRP A CA 1
ATOM 1620 C C . TRP A 1 207 ? -3.716 7.021 7.389 1.00 95.56 207 TRP A C 1
ATOM 1622 O O . TRP A 1 207 ? -4.333 7.059 8.449 1.00 95.56 207 TRP A O 1
ATOM 1632 N N . GLY A 1 208 ? -4.066 7.761 6.336 1.00 95.94 208 GLY A N 1
ATOM 1633 C CA . GLY A 1 208 ? -5.256 8.610 6.312 1.00 95.94 208 GLY A CA 1
ATOM 1634 C C . GLY A 1 208 ? -6.547 7.803 6.452 1.00 95.94 208 GLY A C 1
ATOM 1635 O O . GLY A 1 208 ? -7.359 8.083 7.335 1.00 95.94 208 GLY A O 1
ATOM 1636 N N . MET A 1 209 ? -6.688 6.755 5.640 1.00 97.06 209 MET A N 1
ATOM 1637 C CA . MET A 1 209 ? -7.828 5.839 5.685 1.00 97.06 209 MET A CA 1
ATOM 1638 C C . MET A 1 209 ? -7.887 5.075 7.013 1.00 97.06 209 MET A C 1
ATOM 1640 O O . MET A 1 209 ? -8.955 4.973 7.609 1.00 97.06 209 MET A O 1
ATOM 1644 N N . ALA A 1 210 ? -6.749 4.587 7.520 1.00 97.12 210 ALA A N 1
ATOM 1645 C CA . ALA A 1 210 ? -6.666 3.932 8.826 1.00 97.12 210 ALA A CA 1
ATOM 1646 C C . ALA A 1 210 ? -7.093 4.862 9.969 1.00 97.12 210 ALA A C 1
ATOM 1648 O O . ALA A 1 210 ? -7.907 4.478 10.808 1.00 97.12 210 ALA A O 1
ATOM 1649 N N . LYS A 1 211 ? -6.587 6.101 9.982 1.00 96.38 211 LYS A N 1
ATOM 1650 C CA . LYS A 1 211 ? -6.948 7.106 10.985 1.00 96.38 211 LYS A CA 1
ATOM 1651 C C . LYS A 1 211 ? -8.457 7.329 11.004 1.00 96.38 211 LYS A C 1
ATOM 1653 O O . LYS A 1 211 ? -9.065 7.275 12.069 1.00 96.38 211 LYS A O 1
ATOM 1658 N N . GLU A 1 212 ? -9.053 7.571 9.839 1.00 96.19 212 GLU A N 1
ATOM 1659 C CA . GLU A 1 212 ? -10.483 7.845 9.750 1.00 96.19 212 GLU A CA 1
ATOM 1660 C C . GLU A 1 212 ? -11.334 6.600 10.067 1.00 96.19 212 GLU A C 1
ATOM 1662 O O . GLU A 1 212 ? -12.342 6.728 10.760 1.00 96.19 212 GLU A O 1
ATOM 1667 N N . ALA A 1 213 ? -10.903 5.391 9.683 1.00 96.69 213 ALA A N 1
ATOM 1668 C CA . ALA A 1 213 ? -11.551 4.143 10.103 1.00 96.69 213 ALA A CA 1
ATOM 1669 C C . ALA A 1 213 ? -11.626 4.029 11.634 1.00 96.69 213 ALA A C 1
ATOM 1671 O O . ALA A 1 213 ? -12.668 3.701 12.198 1.00 96.69 213 ALA A O 1
ATOM 1672 N N . VAL A 1 214 ? -10.521 4.338 12.314 1.00 95.25 214 VAL A N 1
ATOM 1673 C CA . VAL A 1 214 ? -10.441 4.286 13.776 1.00 95.25 214 VAL A CA 1
ATOM 1674 C C . VAL A 1 214 ? -11.250 5.413 14.428 1.00 95.25 214 VAL A C 1
ATOM 1676 O O . VAL A 1 214 ? -11.880 5.189 15.460 1.00 95.25 214 VAL A O 1
ATOM 1679 N N . ASP A 1 215 ? -11.316 6.598 13.814 1.00 94.75 215 ASP A N 1
ATOM 1680 C CA . ASP A 1 215 ? -12.171 7.699 14.282 1.00 94.75 215 ASP A CA 1
ATOM 1681 C C . ASP A 1 215 ? -13.670 7.322 14.240 1.00 94.75 215 ASP A C 1
ATOM 1683 O O . ASP A 1 215 ? -14.447 7.733 15.107 1.00 94.75 215 ASP A O 1
ATOM 1687 N N . LEU A 1 216 ? -14.095 6.503 13.268 1.00 94.75 216 LEU A N 1
ATOM 1688 C CA . LEU A 1 216 ? -15.487 6.046 13.150 1.00 94.75 216 LEU A CA 1
ATOM 1689 C C . LEU A 1 216 ? -15.943 5.149 14.312 1.00 94.75 216 LEU A C 1
ATOM 1691 O O . LEU A 1 216 ? -17.145 5.100 14.589 1.00 94.75 216 LEU A O 1
ATOM 1695 N N . LEU A 1 217 ? -15.016 4.507 15.035 1.00 89.81 217 LEU A N 1
ATOM 1696 C CA . LEU A 1 217 ? -15.334 3.734 16.242 1.00 89.81 217 LEU A CA 1
ATOM 1697 C C . LEU A 1 217 ? -15.889 4.625 17.362 1.00 89.81 217 LEU A C 1
ATOM 1699 O O . LEU A 1 217 ? -16.766 4.206 18.112 1.00 89.81 217 LEU A O 1
ATOM 1703 N N . GLN A 1 218 ? -15.418 5.872 17.456 1.00 74.88 218 GLN A N 1
ATOM 1704 C CA . GLN A 1 218 ? -15.768 6.786 18.549 1.00 74.88 218 GLN A CA 1
ATOM 1705 C C . GLN A 1 218 ? -17.090 7.533 18.323 1.00 74.88 218 GLN A C 1
ATOM 1707 O O . GLN A 1 218 ? -17.699 8.010 19.280 1.00 74.88 218 GLN A O 1
ATOM 1712 N N . LYS A 1 219 ? -17.600 7.595 17.084 1.00 63.22 219 LYS A N 1
ATOM 1713 C CA . LYS A 1 219 ? -18.853 8.308 16.760 1.00 63.22 219 LYS A CA 1
ATOM 1714 C C . LYS A 1 219 ? -20.120 7.691 17.382 1.00 63.22 219 LYS A C 1
ATOM 1716 O O . LYS A 1 219 ? -21.198 8.240 17.204 1.00 63.22 219 LYS A O 1
ATOM 1721 N N . GLY A 1 220 ? -20.018 6.561 18.091 1.00 51.09 220 GLY A N 1
ATOM 1722 C CA . GLY A 1 220 ? -21.125 5.924 18.820 1.00 51.09 220 GLY A CA 1
ATOM 1723 C C . GLY A 1 220 ? -21.054 6.010 20.344 1.00 51.09 220 GLY A C 1
ATOM 1724 O O . GLY A 1 220 ? -21.967 5.516 20.989 1.00 51.09 220 GLY A O 1
ATOM 1725 N N . SER A 1 221 ? -20.001 6.594 20.925 1.00 45.09 221 SER A N 1
ATOM 1726 C CA . SER A 1 221 ? -19.769 6.586 22.381 1.00 45.09 221 SER A CA 1
ATOM 1727 C C . SER A 1 221 ? -20.178 7.891 23.071 1.00 45.09 221 SER A C 1
ATOM 1729 O O . SER A 1 221 ? -19.473 8.370 23.954 1.00 45.09 221 SER A O 1
ATOM 1731 N N . ARG A 1 222 ? -21.312 8.481 22.677 1.00 34.47 222 ARG A N 1
ATOM 1732 C CA . ARG A 1 222 ? -22.012 9.437 23.546 1.00 34.47 222 ARG A CA 1
ATOM 1733 C C . ARG A 1 222 ? -23.011 8.641 24.383 1.00 34.47 222 ARG A C 1
ATOM 1735 O O . ARG A 1 222 ? -24.090 8.326 23.891 1.00 34.47 222 ARG A O 1
ATOM 1742 N N . LEU A 1 223 ? -22.571 8.242 25.579 1.00 32.81 223 LEU A N 1
ATOM 1743 C CA . LEU A 1 223 ? -23.469 8.035 26.719 1.00 32.81 223 LEU A CA 1
ATOM 1744 C C . LEU A 1 223 ? -23.980 9.402 27.184 1.00 32.81 223 LEU A C 1
ATOM 1746 O O . LEU A 1 223 ? -23.175 10.362 27.111 1.00 32.81 223 LEU A O 1
#

Secondary structure (DSSP, 8-state):
---EEEEE--SHHHHHHHHHHHHH-TTSEEEEE-SS-BTB-BTTB-TTTS---------SSSHHHHHHHHHHHHHHHHHHS--------PPPSS---S-EEE-SSSS-TT-EEE----S-----------SS----SPPHHHHHHHHHHHHHH-GGG--GGG------------B-TTS-EEEEEEETTEEEEEEE-BGGGTTTTHHHHHHHHHHHHHTT---

Organism: Aureobasidium melanogenum (NCBI:txid46634)

Sequence (223 aa):
MSSNYIILGAGVIGLTTALELRSRFPHSTITIIARFLPGDRDATYTSPWAGANWLSVATDNGRQESWDRITYLKFQQLAKSKQGQIMLVESPKTPMTRMYFRSPQRVNKDTTYVFPRGPHNGVVLGGVRLDNDWSGEVDLEFAEDIKRRCCALAPELGRPEDLKVIYHGVGLRPSRKGGARLEREMFGEHLVIHNYGAGGAGYQASWGMAKEAVDLLQKGSRL

pLDDT: mean 75.03, std 18.14, range [32.81, 97.31]

Foldseek 3Di:
DAAEAEFEAAALQRVLLVVVCCVVRVRHHYHYDYPDHPPDDDQARQRVPFPLDLDDPDDPPDLQVQLLVLLVVVVVVVVPPDDQDDDDDPQPPDHDPDWDWDDPDPDDNPTDIDDDDDPDPDDDFDDDDDPPDPDFDDDVVRVLVSLCVVCVVPVVCPHSVPDDDPDDGHHFFQADDVGFDAAWDDDDPDIDTGGTHHGSCCNSSRNVSSNSSVVRVCVPPDD

Radius of gyration: 21.51 Å; chains: 1; bounding box: 62×38×55 Å

InterPro domains:
  IPR006076 FAD dependent oxidoreductase [PF01266] (80-216)
  IPR006181 D-amino acid oxidase, conserved site [PS00677] (192-210)
  IPR023209 D-amino-acid oxidase [PTHR11530] (83-218)